Protein AF-A0A431K0Q5-F1 (afdb_monomer_lite)

Radius of gyration: 23.0 Å; chains: 1; bounding box: 51×44×65 Å

Structure (mmCIF, N/CA/C/O backbone):
data_AF-A0A431K0Q5-F1
#
_entry.id   AF-A0A431K0Q5-F1
#
loop_
_atom_site.group_PDB
_atom_site.id
_atom_site.type_symbol
_atom_site.label_atom_id
_atom_site.label_alt_id
_atom_site.label_comp_id
_atom_site.label_asym_id
_atom_site.label_entity_id
_atom_site.label_seq_id
_atom_site.pdbx_PDB_ins_code
_atom_site.Cartn_x
_atom_site.Cartn_y
_atom_site.Cartn_z
_atom_site.occupancy
_atom_site.B_iso_or_equiv
_atom_site.auth_seq_id
_atom_site.auth_comp_id
_atom_site.auth_asym_id
_atom_site.auth_atom_id
_atom_site.pdbx_PDB_model_num
ATOM 1 N N . MET A 1 1 ? -16.745 -11.618 -31.089 1.00 74.62 1 MET A N 1
ATOM 2 C CA . MET A 1 1 ? -15.704 -11.962 -30.099 1.00 74.62 1 MET A CA 1
ATOM 3 C C . MET A 1 1 ? -14.727 -12.963 -30.686 1.00 74.62 1 MET A C 1
ATOM 5 O O . MET A 1 1 ? -15.160 -13.824 -31.440 1.00 74.62 1 MET A O 1
ATOM 9 N N . ALA A 1 2 ? -13.439 -12.830 -30.376 1.00 77.06 2 ALA A N 1
ATOM 10 C CA . ALA A 1 2 ? -12.419 -13.846 -30.625 1.00 77.06 2 ALA A CA 1
ATOM 11 C C . ALA A 1 2 ? -11.814 -14.291 -29.292 1.00 77.06 2 ALA A C 1
ATOM 13 O O . ALA A 1 2 ? -11.416 -13.442 -28.492 1.00 77.06 2 ALA A O 1
ATOM 14 N N . ASP A 1 3 ? -11.740 -15.603 -29.083 1.00 87.75 3 ASP A N 1
ATOM 15 C CA . ASP A 1 3 ? -11.050 -16.224 -27.956 1.00 87.75 3 ASP A CA 1
ATOM 16 C C . ASP A 1 3 ? -9.793 -16.922 -28.485 1.00 87.75 3 ASP A C 1
ATOM 18 O O . ASP A 1 3 ? -9.866 -17.890 -29.242 1.00 87.75 3 ASP A O 1
ATOM 22 N N . CYS A 1 4 ? -8.631 -16.415 -28.090 1.00 87.00 4 CYS A N 1
ATOM 23 C CA . CYS A 1 4 ? -7.332 -16.933 -28.489 1.00 87.00 4 CYS A CA 1
ATOM 24 C C . CYS A 1 4 ? -6.675 -17.643 -27.305 1.00 87.00 4 CYS A C 1
ATOM 26 O O . CYS A 1 4 ? -6.704 -17.145 -26.175 1.00 87.00 4 CYS A O 1
ATOM 28 N N . LYS A 1 5 ? -6.033 -18.780 -27.578 1.00 88.88 5 LYS A N 1
ATOM 29 C CA . LYS A 1 5 ? -5.167 -19.492 -26.633 1.00 88.88 5 LYS A CA 1
ATOM 30 C C . LYS A 1 5 ? -3.741 -19.485 -27.169 1.00 88.88 5 LYS A C 1
ATOM 32 O O . LYS A 1 5 ? -3.540 -19.648 -28.370 1.00 88.88 5 LYS A O 1
ATOM 37 N N . GLY A 1 6 ? -2.783 -19.275 -26.281 1.00 85.12 6 GLY A N 1
ATOM 38 C CA . GLY A 1 6 ? -1.358 -19.296 -26.570 1.00 85.12 6 GLY A CA 1
ATOM 39 C C . GLY A 1 6 ? -0.625 -20.325 -25.718 1.00 85.12 6 GLY A C 1
ATOM 40 O O . GLY A 1 6 ? -1.220 -21.044 -24.911 1.00 85.12 6 GLY A O 1
ATOM 41 N N . GLU A 1 7 ? 0.686 -20.386 -25.908 1.00 81.62 7 GLU A N 1
ATOM 42 C CA . GLU A 1 7 ? 1.577 -21.243 -25.128 1.00 81.62 7 GLU A CA 1
ATOM 43 C C . GLU A 1 7 ? 1.579 -20.858 -23.640 1.00 81.62 7 GLU A C 1
ATOM 45 O O . GLU A 1 7 ? 1.241 -19.733 -23.264 1.00 81.62 7 GLU A O 1
ATOM 50 N N . GLY A 1 8 ? 1.929 -21.814 -22.774 1.00 79.94 8 GLY A N 1
ATOM 51 C CA . GLY A 1 8 ? 2.075 -21.565 -21.333 1.00 79.94 8 GLY A CA 1
ATOM 52 C C . GLY A 1 8 ? 0.792 -21.123 -20.615 1.00 79.94 8 GLY A C 1
ATOM 53 O O . GLY A 1 8 ? 0.867 -20.537 -19.541 1.00 79.94 8 GLY A O 1
ATOM 54 N N . GLY A 1 9 ? -0.386 -21.366 -21.204 1.00 83.25 9 GLY A N 1
ATOM 55 C CA . GLY A 1 9 ? -1.674 -20.951 -20.639 1.00 83.25 9 GLY A CA 1
ATOM 56 C C . GLY A 1 9 ? -2.071 -19.506 -20.958 1.00 83.25 9 GLY A C 1
ATOM 57 O O . GLY A 1 9 ? -3.069 -19.021 -20.420 1.00 83.25 9 GLY A O 1
ATOM 58 N N . ALA A 1 10 ? -1.338 -18.821 -21.843 1.00 87.50 10 ALA A N 1
ATOM 59 C CA . ALA A 1 10 ? -1.718 -17.487 -22.283 1.00 87.50 10 ALA A CA 1
ATOM 60 C C . ALA A 1 10 ? -3.098 -17.499 -22.965 1.00 87.50 10 ALA A C 1
ATOM 62 O O . ALA A 1 10 ? -3.454 -18.422 -23.703 1.00 87.50 10 ALA A O 1
ATOM 63 N N . SER A 1 11 ? -3.892 -16.458 -22.736 1.00 90.25 11 SER A N 1
ATOM 64 C CA . SER A 1 11 ? -5.197 -16.297 -23.372 1.00 90.25 11 SER A CA 1
ATOM 65 C C . SER A 1 11 ? -5.517 -14.835 -23.645 1.00 90.25 11 SER A C 1
ATOM 67 O O . SER A 1 11 ? -5.127 -13.939 -22.900 1.00 90.25 11 SER A O 1
ATOM 69 N N . LEU A 1 12 ? -6.242 -14.594 -24.732 1.00 89.62 12 LEU A N 1
ATOM 70 C CA . LEU A 1 12 ? -6.687 -13.267 -25.137 1.00 89.62 12 LEU A CA 1
ATOM 71 C C . LEU A 1 12 ? -8.145 -13.350 -25.569 1.00 89.62 12 LEU A C 1
ATOM 73 O O . LEU A 1 12 ? -8.494 -14.157 -26.427 1.00 89.62 12 LEU A O 1
ATOM 77 N N . ARG A 1 13 ? -8.974 -12.464 -25.025 1.00 89.75 13 ARG A N 1
ATOM 78 C CA . ARG A 1 13 ? -10.318 -12.204 -25.526 1.00 89.75 13 ARG A CA 1
ATOM 79 C C . ARG A 1 13 ? -10.338 -10.836 -26.189 1.00 89.75 13 ARG A C 1
ATOM 81 O O . ARG A 1 13 ? -10.061 -9.832 -25.539 1.00 89.75 13 ARG A O 1
ATOM 88 N N . LEU A 1 14 ? -10.666 -10.810 -27.475 1.00 86.38 14 LEU A N 1
ATOM 89 C CA . LEU A 1 14 ? -10.667 -9.606 -28.302 1.00 86.38 14 LEU A CA 1
ATOM 90 C C . LEU A 1 14 ? -12.057 -9.372 -28.893 1.00 86.38 14 LEU A C 1
ATOM 92 O O . LEU A 1 14 ? -12.629 -10.253 -29.547 1.00 86.38 14 LEU A O 1
ATOM 96 N N . ASP A 1 15 ? -12.590 -8.172 -28.717 1.00 85.12 15 ASP A N 1
ATOM 97 C CA . ASP A 1 15 ? -13.703 -7.708 -29.527 1.00 85.12 15 ASP A CA 1
ATOM 98 C C . ASP A 1 15 ? -13.176 -7.291 -30.906 1.00 85.12 15 ASP A C 1
ATOM 100 O O . ASP A 1 15 ? -12.421 -6.333 -31.062 1.00 85.12 15 ASP A O 1
ATOM 104 N N . ARG A 1 16 ? -13.572 -8.047 -31.933 1.00 75.00 16 ARG A N 1
ATOM 105 C CA . ARG A 1 16 ? -13.122 -7.843 -33.314 1.00 75.00 16 ARG A CA 1
ATOM 106 C C . ARG A 1 16 ? -13.728 -6.599 -33.962 1.00 75.00 16 ARG A C 1
ATOM 108 O O . ARG A 1 16 ? -13.151 -6.114 -34.929 1.00 75.00 16 ARG A O 1
ATOM 115 N N . GLN A 1 17 ? -14.873 -6.119 -33.474 1.00 76.31 17 GLN A N 1
ATOM 116 C CA . GLN A 1 17 ? -15.546 -4.946 -34.036 1.00 76.31 17 GLN A CA 1
ATOM 117 C C . GLN A 1 17 ? -14.866 -3.665 -33.560 1.00 76.31 17 GLN A C 1
ATOM 119 O O . GLN A 1 17 ? -14.535 -2.792 -34.360 1.00 76.31 17 GLN A O 1
ATOM 124 N N . THR A 1 18 ? -14.600 -3.580 -32.259 1.00 76.19 18 THR A N 1
ATOM 125 C CA . THR A 1 18 ? -13.987 -2.399 -31.637 1.00 76.19 18 THR A CA 1
ATOM 126 C C . THR A 1 18 ? -12.456 -2.468 -31.616 1.00 76.19 18 THR A C 1
ATOM 128 O O . THR A 1 18 ? -11.781 -1.444 -31.499 1.00 76.19 18 THR A O 1
ATOM 131 N N . GLY A 1 19 ? -11.881 -3.668 -31.752 1.00 76.00 19 GLY A N 1
ATOM 132 C CA . GLY A 1 19 ? -10.455 -3.920 -31.531 1.00 76.00 19 GLY A CA 1
ATOM 133 C C . GLY A 1 19 ? -10.057 -3.835 -30.055 1.00 76.00 19 GLY A C 1
ATOM 134 O O . GLY A 1 19 ? -8.867 -3.727 -29.752 1.00 76.00 19 GLY A O 1
ATOM 135 N N . ARG A 1 20 ? -11.035 -3.834 -29.142 1.00 85.38 20 ARG A N 1
ATOM 136 C CA . ARG A 1 20 ? -10.824 -3.780 -27.698 1.00 85.38 20 ARG A CA 1
ATOM 137 C C . ARG A 1 20 ? -10.420 -5.151 -27.172 1.00 85.38 20 ARG A C 1
ATOM 139 O O . ARG A 1 20 ? -11.012 -6.171 -27.523 1.00 85.38 20 ARG A O 1
ATOM 146 N N . VAL A 1 21 ? -9.411 -5.175 -26.309 1.00 86.75 21 VAL A N 1
ATOM 147 C CA . VAL A 1 21 ? -9.064 -6.366 -25.537 1.00 86.75 21 VAL A CA 1
ATOM 148 C C . VAL A 1 21 ? -10.016 -6.420 -24.352 1.00 86.75 21 VAL A C 1
ATOM 150 O O . VAL A 1 21 ? -10.041 -5.496 -23.554 1.00 86.75 21 VAL A O 1
ATOM 153 N N . GLU A 1 22 ? -10.801 -7.482 -24.226 1.00 88.19 22 GLU A N 1
ATOM 154 C CA . GLU A 1 22 ? -11.715 -7.681 -23.093 1.00 88.19 22 GLU A CA 1
ATOM 155 C C . GLU A 1 22 ? -11.018 -8.361 -21.916 1.00 88.19 22 GLU A C 1
ATOM 157 O O . GLU A 1 22 ? -11.355 -8.135 -20.755 1.00 88.19 22 GLU A O 1
ATOM 162 N N . ARG A 1 23 ? -10.031 -9.207 -22.217 1.00 88.75 23 ARG A N 1
ATOM 163 C CA . ARG A 1 23 ? -9.195 -9.867 -21.217 1.00 88.75 23 ARG A CA 1
ATOM 164 C C . ARG A 1 23 ? -7.890 -10.314 -21.851 1.00 88.75 23 ARG A C 1
ATOM 166 O O . ARG A 1 23 ? -7.911 -10.881 -22.942 1.00 88.75 23 ARG A O 1
ATOM 173 N N . LEU A 1 24 ? -6.783 -10.130 -21.146 1.00 89.19 24 LEU A N 1
ATOM 174 C CA . LEU A 1 24 ? -5.485 -10.687 -21.517 1.00 89.19 24 LEU A CA 1
ATOM 175 C C . LEU A 1 24 ? -4.899 -11.417 -20.313 1.00 89.19 24 LEU A C 1
ATOM 177 O O . LEU A 1 24 ? -4.840 -10.856 -19.229 1.00 89.19 24 LEU A O 1
ATOM 181 N N . SER A 1 25 ? -4.451 -12.649 -20.500 1.00 89.62 25 SER A N 1
ATOM 182 C CA . SER A 1 25 ? -3.653 -13.385 -19.525 1.00 89.62 25 SER A CA 1
ATOM 183 C C . SER A 1 25 ? -2.379 -13.829 -20.219 1.00 89.62 25 SER A C 1
ATOM 185 O O . SER A 1 25 ? -2.443 -14.553 -21.212 1.00 89.62 25 SER A O 1
ATOM 187 N N . LEU A 1 26 ? -1.233 -13.384 -19.719 1.00 87.81 26 LEU A N 1
ATOM 188 C CA . LEU A 1 26 ? 0.067 -13.885 -20.154 1.00 87.81 26 LEU A CA 1
ATOM 189 C C . LEU A 1 26 ? 0.495 -15.029 -19.227 1.00 87.81 26 LEU A C 1
ATOM 191 O O . LEU A 1 26 ? -0.005 -15.147 -18.107 1.00 87.81 26 LEU A O 1
ATOM 195 N N . ALA A 1 27 ? 1.361 -15.914 -19.717 1.00 82.81 27 ALA A N 1
ATOM 196 C CA . ALA A 1 27 ? 1.827 -17.060 -18.942 1.00 82.81 27 ALA A CA 1
ATOM 197 C C . ALA A 1 27 ? 2.521 -16.586 -17.653 1.00 82.81 27 ALA A C 1
ATOM 199 O O . ALA A 1 27 ? 3.440 -15.776 -17.713 1.00 82.81 27 ALA A O 1
ATOM 200 N N . GLY A 1 28 ? 2.065 -17.074 -16.495 1.00 80.19 28 GLY A N 1
ATOM 201 C CA . GLY A 1 28 ? 2.624 -16.703 -15.188 1.00 80.19 28 GLY A CA 1
ATOM 202 C C . GLY A 1 28 ? 2.236 -15.311 -14.671 1.00 80.19 28 GLY A C 1
ATOM 203 O O . GLY A 1 28 ? 2.667 -14.939 -13.584 1.00 80.19 28 GLY A O 1
ATOM 204 N N . GLU A 1 29 ? 1.405 -14.556 -15.395 1.00 81.38 29 GLU A N 1
ATOM 205 C CA . GLU A 1 29 ? 0.964 -13.218 -14.991 1.00 81.38 29 GLU A CA 1
ATOM 206 C C . GLU A 1 29 ? -0.518 -13.203 -14.572 1.00 81.38 29 GLU A C 1
ATOM 208 O O . GLU A 1 29 ? -1.341 -13.910 -15.168 1.00 81.38 29 GLU A O 1
ATOM 213 N N . PRO A 1 30 ? -0.908 -12.363 -13.591 1.00 80.81 30 PRO A N 1
ATOM 214 C CA . PRO A 1 30 ? -2.312 -12.097 -13.308 1.00 80.81 30 PRO A CA 1
ATOM 215 C C . PRO A 1 30 ? -3.057 -11.594 -14.557 1.00 80.81 30 PRO A C 1
ATOM 217 O O . PRO A 1 30 ? -2.507 -10.807 -15.332 1.00 80.81 30 PRO A O 1
ATOM 220 N N . PRO A 1 31 ? -4.326 -11.994 -14.757 1.00 84.00 31 PRO A N 1
ATOM 221 C CA . PRO A 1 31 ? -5.097 -11.553 -15.907 1.00 84.00 31 PRO A CA 1
ATOM 222 C C . PRO A 1 31 ? -5.384 -10.051 -15.829 1.00 84.00 31 PRO A C 1
ATOM 224 O O . PRO A 1 31 ? -5.842 -9.539 -14.808 1.00 84.00 31 PRO A O 1
ATOM 227 N N . LEU A 1 32 ? -5.187 -9.361 -16.946 1.00 81.88 32 LEU A N 1
ATOM 228 C CA . LEU A 1 32 ? -5.519 -7.955 -17.114 1.00 81.88 32 LEU A CA 1
ATOM 229 C C . LEU A 1 32 ? -6.996 -7.788 -17.503 1.00 81.88 32 LEU A C 1
ATOM 231 O O . LEU A 1 32 ? -7.492 -8.534 -18.364 1.00 81.88 32 LEU A O 1
ATOM 235 N N . PRO A 1 33 ? -7.695 -6.805 -16.905 1.00 83.50 33 PRO A N 1
ATOM 236 C CA . PRO A 1 33 ? -9.043 -6.426 -17.311 1.00 83.50 33 PRO A CA 1
ATOM 237 C C . PRO A 1 33 ? -9.031 -5.765 -18.695 1.00 83.50 33 PRO A C 1
ATOM 239 O O . PRO A 1 33 ? -7.973 -5.449 -19.234 1.00 83.50 33 PRO A O 1
ATOM 242 N N . GLY A 1 34 ? -10.208 -5.557 -19.283 1.00 84.94 34 GLY A N 1
ATOM 243 C CA . GLY A 1 34 ? -10.308 -5.067 -20.653 1.00 84.94 34 GLY A CA 1
ATOM 244 C C . GLY A 1 34 ? -9.768 -3.646 -20.867 1.00 84.94 34 GLY A C 1
ATOM 245 O O . GLY A 1 34 ? -10.065 -2.729 -20.099 1.00 84.94 34 GLY A O 1
ATOM 246 N N . PHE A 1 35 ? -9.032 -3.448 -21.960 1.00 84.31 35 PHE A N 1
ATOM 247 C CA . PHE A 1 35 ? -8.406 -2.188 -22.357 1.00 84.31 35 PHE A CA 1
ATOM 248 C C . PHE A 1 35 ? -8.445 -1.985 -23.878 1.00 84.31 35 PHE A C 1
ATOM 250 O O . PHE A 1 35 ? -8.564 -2.924 -24.668 1.00 84.31 35 PHE A O 1
ATOM 257 N N . SER A 1 36 ? -8.302 -0.731 -24.303 1.00 81.94 36 SER A N 1
ATOM 258 C CA . SER A 1 36 ? -8.194 -0.364 -25.716 1.00 81.94 36 SER A CA 1
ATOM 259 C C . SER A 1 36 ? -6.741 -0.062 -26.066 1.00 81.94 36 SER A C 1
ATOM 261 O O . SER A 1 36 ? -6.099 0.747 -25.406 1.00 81.94 36 SER A O 1
ATOM 263 N N . LEU A 1 37 ? -6.228 -0.679 -27.133 1.00 73.00 37 LEU A N 1
ATOM 264 C CA . LEU A 1 37 ? -4.911 -0.323 -27.682 1.00 73.00 37 LEU A CA 1
ATOM 265 C C . LEU A 1 37 ? -4.962 0.978 -28.492 1.00 73.00 37 LEU A C 1
ATOM 267 O O . LEU A 1 37 ? -3.966 1.688 -28.609 1.00 73.00 37 LEU A O 1
ATOM 271 N N . ARG A 1 38 ? -6.134 1.314 -29.046 1.00 69.19 38 ARG A N 1
ATOM 272 C CA . ARG A 1 38 ? -6.354 2.580 -29.750 1.00 69.19 38 ARG A CA 1
ATOM 273 C C . ARG A 1 38 ? -6.314 3.729 -28.740 1.00 69.19 38 ARG A C 1
ATOM 275 O O . ARG A 1 38 ? -7.142 3.769 -27.837 1.00 69.19 38 ARG A O 1
ATOM 282 N N . GLY A 1 39 ? -5.361 4.644 -28.910 1.00 64.75 39 GLY A N 1
ATOM 283 C CA . GLY A 1 39 ? -5.183 5.825 -28.055 1.00 64.75 39 GLY A CA 1
ATOM 284 C C . GLY A 1 39 ? -4.122 5.681 -26.959 1.00 64.75 39 GLY A C 1
ATOM 285 O O . GLY A 1 39 ? -3.717 6.690 -26.388 1.00 64.75 39 GLY A O 1
ATOM 286 N N . ALA A 1 40 ? -3.607 4.474 -26.706 1.00 65.44 40 ALA A N 1
ATOM 287 C CA . ALA A 1 40 ? -2.499 4.263 -25.778 1.00 65.44 40 ALA A CA 1
ATOM 288 C C . ALA A 1 40 ? -1.171 4.661 -26.446 1.00 65.44 40 ALA A C 1
ATOM 290 O O . ALA A 1 40 ? -0.504 3.835 -27.076 1.00 65.44 40 ALA A O 1
ATOM 291 N N . GLN A 1 41 ? -0.797 5.942 -26.357 1.00 70.56 41 GLN A N 1
ATOM 292 C CA . GLN A 1 41 ? 0.500 6.401 -26.856 1.00 70.56 41 GLN A CA 1
ATOM 293 C C . GLN A 1 41 ? 1.627 5.632 -26.150 1.00 70.56 41 GLN A C 1
ATOM 295 O O . GLN A 1 41 ? 1.771 5.703 -24.934 1.00 70.56 41 GLN A O 1
ATOM 300 N N . GLY A 1 42 ? 2.406 4.868 -26.919 1.00 73.50 42 GLY A N 1
ATOM 301 C CA . GLY A 1 42 ? 3.519 4.071 -26.398 1.00 73.50 42 GLY A CA 1
ATOM 302 C C . GLY A 1 42 ? 3.170 2.656 -25.918 1.00 73.50 42 GLY A C 1
ATOM 303 O O . GLY A 1 42 ? 4.093 1.958 -25.503 1.00 73.50 42 GLY A O 1
ATOM 304 N N . GLY A 1 43 ? 1.908 2.213 -26.024 1.00 85.12 43 GLY A N 1
ATOM 305 C CA . GLY A 1 43 ? 1.450 0.858 -25.676 1.00 85.12 43 GLY A CA 1
ATOM 306 C C . GLY A 1 43 ? 0.820 0.728 -24.282 1.00 85.12 43 GLY A C 1
ATOM 307 O O . GLY A 1 43 ? 0.684 1.703 -23.548 1.00 85.12 43 GLY A O 1
ATOM 308 N N . VAL A 1 44 ? 0.411 -0.490 -23.914 1.00 86.38 44 VAL A N 1
ATOM 309 C CA . VAL A 1 44 ? -0.222 -0.806 -22.617 1.00 86.38 44 VAL A CA 1
ATOM 310 C C . VAL A 1 44 ? 0.739 -1.616 -21.756 1.00 86.38 44 VAL A C 1
ATOM 312 O O . VAL A 1 44 ? 1.280 -2.620 -22.216 1.00 86.38 44 VAL A O 1
ATOM 315 N N . ARG A 1 45 ? 0.956 -1.203 -20.503 1.00 86.56 45 ARG A N 1
ATOM 316 C CA . ARG A 1 45 ? 1.829 -1.939 -19.581 1.00 86.56 45 ARG A CA 1
ATOM 317 C C . ARG A 1 45 ? 1.104 -3.154 -19.006 1.00 86.56 45 ARG A C 1
ATOM 319 O O . ARG A 1 45 ? -0.013 -3.020 -18.512 1.00 86.56 45 ARG A O 1
ATOM 326 N N . VAL A 1 46 ? 1.733 -4.323 -19.098 1.00 87.31 46 VAL A N 1
ATOM 327 C CA . VAL A 1 46 ? 1.208 -5.584 -18.550 1.00 87.31 46 VAL A CA 1
ATOM 328 C C . VAL A 1 46 ? 1.737 -5.834 -17.135 1.00 87.31 46 VAL A C 1
ATOM 330 O O . VAL A 1 46 ? 2.581 -5.078 -16.649 1.00 87.31 46 VAL A O 1
ATOM 333 N N . ALA A 1 47 ? 1.228 -6.864 -16.453 1.00 80.81 47 ALA A N 1
ATOM 334 C CA . ALA A 1 47 ? 1.524 -7.103 -15.041 1.00 80.81 47 ALA A CA 1
ATOM 335 C C . ALA A 1 47 ? 3.018 -7.373 -14.789 1.00 80.81 47 ALA A C 1
ATOM 337 O O . ALA A 1 47 ? 3.562 -6.869 -13.811 1.00 80.81 47 ALA A O 1
ATOM 338 N N . GLY A 1 48 ? 3.699 -8.067 -15.707 1.00 78.06 48 GLY A N 1
ATOM 339 C CA . GLY A 1 48 ? 5.153 -8.280 -15.681 1.00 78.06 48 GLY A CA 1
ATOM 340 C C . GLY A 1 48 ? 5.997 -7.046 -16.043 1.00 78.06 48 GLY A C 1
ATOM 341 O O . GLY A 1 48 ? 7.192 -7.157 -16.289 1.00 78.06 48 GLY A O 1
ATOM 342 N N . GLY A 1 49 ? 5.393 -5.860 -16.166 1.00 85.25 49 GLY A N 1
ATOM 343 C CA . GLY A 1 49 ? 6.096 -4.607 -16.457 1.00 85.25 49 GLY A CA 1
ATOM 344 C C . GLY A 1 49 ? 6.486 -4.399 -17.923 1.00 85.25 49 GLY A C 1
ATOM 345 O O . GLY A 1 49 ? 6.898 -3.296 -18.281 1.00 85.25 49 GLY A O 1
ATOM 346 N N . ASN A 1 50 ? 6.313 -5.398 -18.790 1.00 88.75 50 ASN A N 1
ATOM 347 C CA . ASN A 1 50 ? 6.489 -5.270 -20.239 1.00 88.75 50 ASN A CA 1
ATOM 348 C C . ASN A 1 50 ? 5.422 -4.364 -20.868 1.00 88.75 50 ASN A C 1
ATOM 350 O O . ASN A 1 50 ? 4.374 -4.096 -20.278 1.00 88.75 50 ASN A O 1
ATOM 354 N N . VAL A 1 51 ? 5.663 -3.912 -22.096 1.00 90.12 51 VAL A N 1
ATOM 355 C CA . VAL A 1 51 ? 4.695 -3.103 -22.844 1.00 90.12 51 VAL A CA 1
ATOM 356 C C . VAL A 1 51 ? 4.133 -3.880 -24.011 1.00 90.12 51 VAL A C 1
ATOM 358 O O . VAL A 1 51 ? 4.869 -4.254 -24.916 1.00 90.12 51 VAL A O 1
ATOM 361 N N . LEU A 1 52 ? 2.818 -4.057 -24.036 1.00 90.00 52 LEU A N 1
ATOM 362 C CA . LEU A 1 52 ? 2.098 -4.478 -25.224 1.00 90.00 52 LEU A CA 1
ATOM 363 C C . LEU A 1 52 ? 1.985 -3.302 -26.194 1.00 90.00 52 LEU A C 1
ATOM 365 O O . LEU A 1 52 ? 1.189 -2.385 -25.997 1.00 90.00 52 LEU A O 1
ATOM 369 N N . GLU A 1 53 ? 2.792 -3.342 -27.250 1.00 89.31 53 GLU A N 1
ATOM 370 C CA . GLU A 1 53 ? 2.832 -2.298 -28.275 1.00 89.31 53 GLU A CA 1
ATOM 371 C C . GLU A 1 53 ? 1.785 -2.519 -29.361 1.00 89.31 53 GLU A C 1
ATOM 373 O O . GLU A 1 53 ? 1.260 -1.564 -29.930 1.00 89.31 53 GLU A O 1
ATOM 378 N N . ALA A 1 54 ? 1.525 -3.782 -29.705 1.00 85.94 54 ALA A N 1
ATOM 379 C CA . ALA A 1 54 ? 0.613 -4.122 -30.783 1.00 85.94 54 ALA A CA 1
ATOM 380 C C . ALA A 1 54 ? 0.059 -5.542 -30.660 1.00 85.94 54 ALA A C 1
ATOM 382 O O . ALA A 1 54 ? 0.718 -6.459 -30.164 1.00 85.94 54 ALA A O 1
ATOM 383 N N . VAL A 1 55 ? -1.137 -5.711 -31.215 1.00 86.31 55 VAL A N 1
ATOM 384 C CA . VAL A 1 55 ? -1.756 -7.001 -31.513 1.00 86.31 55 VAL A CA 1
ATOM 385 C C . VAL A 1 55 ? -1.763 -7.151 -33.031 1.00 86.31 55 VAL A C 1
ATOM 387 O O . VAL A 1 55 ? -2.501 -6.456 -33.728 1.00 86.31 55 VAL A O 1
ATOM 390 N N . ASP A 1 56 ? -0.907 -8.024 -33.552 1.00 84.81 56 ASP A N 1
ATOM 391 C CA . ASP A 1 56 ? -0.796 -8.300 -34.980 1.00 84.81 56 ASP A CA 1
ATOM 392 C C . ASP A 1 56 ? -1.786 -9.395 -35.387 1.00 84.81 56 ASP A C 1
ATOM 394 O O . ASP A 1 56 ? -1.660 -10.565 -35.011 1.00 84.81 56 ASP A O 1
ATOM 398 N N . VAL A 1 57 ? -2.777 -8.980 -36.173 1.00 82.06 57 VAL A N 1
ATOM 399 C CA . VAL A 1 57 ? -3.875 -9.815 -36.666 1.00 82.06 57 VAL A CA 1
ATOM 400 C C . VAL A 1 57 ? -3.703 -10.240 -38.124 1.00 82.06 57 VAL A C 1
ATOM 402 O O . VAL A 1 57 ? -4.603 -10.867 -38.674 1.00 82.06 57 VAL A O 1
ATOM 405 N N . ARG A 1 58 ? -2.571 -9.932 -38.776 1.00 82.62 58 ARG A N 1
ATOM 406 C CA . ARG A 1 58 ? -2.355 -10.234 -40.208 1.00 82.62 58 ARG A CA 1
ATOM 407 C C . ARG A 1 58 ? -2.415 -11.729 -40.536 1.00 82.62 58 ARG A C 1
ATOM 409 O O . ARG A 1 58 ? -2.655 -12.092 -41.682 1.00 82.62 58 ARG A O 1
ATOM 416 N N . GLY A 1 59 ? -2.194 -12.588 -39.540 1.00 81.62 59 GLY A N 1
ATOM 417 C CA . GLY A 1 59 ? -2.313 -14.041 -39.665 1.00 81.62 59 GLY A CA 1
ATOM 418 C C . GLY A 1 59 ? -3.747 -14.575 -39.602 1.00 81.62 59 GLY A C 1
ATOM 419 O O . GLY A 1 59 ? -3.952 -15.754 -39.881 1.00 81.62 59 GLY A O 1
ATOM 420 N N . LEU A 1 60 ? -4.737 -13.743 -39.260 1.00 79.81 60 LEU A N 1
ATOM 421 C CA . LEU A 1 60 ? -6.136 -14.158 -39.191 1.00 79.81 60 LEU A CA 1
ATOM 422 C C . LEU A 1 60 ? -6.755 -14.212 -40.594 1.00 79.81 60 LEU A C 1
ATOM 424 O O . LEU A 1 60 ? -6.787 -13.209 -41.305 1.00 79.81 60 LEU A O 1
ATOM 428 N N . ARG A 1 61 ? -7.316 -15.365 -40.964 1.00 77.62 61 ARG A N 1
ATOM 429 C CA . ARG A 1 61 ? -8.135 -15.572 -42.168 1.00 77.62 61 ARG A CA 1
ATOM 430 C C . ARG A 1 61 ? -9.519 -16.039 -41.745 1.00 77.62 61 ARG A C 1
ATOM 432 O O . ARG A 1 61 ? -9.636 -16.946 -40.930 1.00 77.62 61 ARG A O 1
ATOM 439 N N . ASP A 1 62 ? -10.561 -15.358 -42.211 1.00 78.31 62 ASP A N 1
ATOM 440 C CA . ASP A 1 62 ? -11.963 -15.668 -41.878 1.00 78.31 62 ASP A CA 1
ATOM 441 C C . ASP A 1 62 ? -12.253 -15.788 -40.366 1.00 78.31 62 ASP A C 1
ATOM 443 O O . ASP A 1 62 ? -13.205 -16.422 -39.927 1.00 78.31 62 ASP A O 1
ATOM 447 N N . GLY A 1 63 ? -11.438 -15.127 -39.534 1.00 72.62 63 GLY A N 1
ATOM 448 C CA . GLY A 1 63 ? -11.563 -15.170 -38.075 1.00 72.62 63 GLY A CA 1
ATOM 449 C C . GLY A 1 63 ? -10.860 -16.306 -37.357 1.00 72.62 63 GLY A C 1
ATOM 450 O O . GLY A 1 63 ? -10.929 -16.341 -36.131 1.00 72.62 63 GLY A O 1
ATOM 451 N N . ALA A 1 64 ? -10.147 -17.159 -38.081 1.00 77.56 64 ALA A N 1
ATOM 452 C CA . ALA A 1 64 ? -9.291 -18.192 -37.526 1.00 77.56 64 ALA A CA 1
ATOM 453 C C . ALA A 1 64 ? -7.832 -17.959 -37.945 1.00 77.56 64 ALA A C 1
ATOM 455 O O . ALA A 1 64 ? -7.547 -17.369 -38.985 1.00 77.56 64 ALA A O 1
ATOM 456 N N . GLY A 1 65 ? -6.891 -18.416 -37.126 1.00 83.88 65 GLY A N 1
ATOM 457 C CA . GLY A 1 65 ? -5.464 -18.345 -37.437 1.00 83.88 65 GLY A CA 1
ATOM 458 C C . GLY A 1 65 ? -4.630 -17.701 -36.333 1.00 83.88 65 GLY A C 1
ATOM 459 O O . GLY A 1 65 ? -5.151 -17.337 -35.276 1.00 83.88 65 GLY A O 1
ATOM 460 N N . PRO A 1 66 ? -3.312 -17.591 -36.553 1.00 85.00 66 PRO A N 1
ATOM 461 C CA . PRO A 1 66 ? -2.396 -17.069 -35.556 1.00 85.00 66 PRO A CA 1
ATOM 462 C C . PRO A 1 66 ? -2.547 -15.555 -35.386 1.00 85.00 66 PRO A C 1
ATOM 464 O O . PRO A 1 66 ? -2.564 -14.790 -36.353 1.00 85.00 66 PRO A O 1
ATOM 467 N N . LEU A 1 67 ? -2.566 -15.132 -34.127 1.00 85.88 67 LEU A N 1
ATOM 468 C CA . LEU A 1 67 ? -2.447 -13.744 -33.695 1.00 85.88 67 LEU A CA 1
ATOM 469 C C . LEU A 1 67 ? -1.140 -13.609 -32.916 1.00 85.88 67 LEU A C 1
ATOM 471 O O . LEU A 1 67 ? -0.820 -14.469 -32.096 1.00 85.88 67 LEU A O 1
ATOM 475 N N . ARG A 1 68 ? -0.375 -12.545 -33.175 1.00 88.69 68 ARG A N 1
ATOM 476 C CA . ARG A 1 68 ? 0.905 -12.301 -32.493 1.00 88.69 68 ARG A CA 1
ATOM 477 C C . ARG A 1 68 ? 0.817 -11.058 -31.623 1.00 88.69 68 ARG A C 1
ATOM 479 O O . ARG A 1 68 ? 0.337 -10.018 -32.061 1.00 88.69 68 ARG A O 1
ATOM 486 N N . LEU A 1 69 ? 1.305 -11.159 -30.393 1.00 88.81 69 LEU A N 1
ATOM 487 C CA . LEU A 1 69 ? 1.462 -10.018 -29.496 1.00 88.81 69 LEU A CA 1
ATOM 488 C C . LEU A 1 69 ? 2.886 -9.489 -29.634 1.00 88.81 69 LEU A C 1
ATOM 490 O O . LEU A 1 69 ? 3.836 -10.266 -29.560 1.00 88.81 69 LEU A O 1
ATOM 494 N N . ARG A 1 70 ? 3.041 -8.179 -29.832 1.00 89.88 70 ARG A N 1
ATOM 495 C CA . ARG A 1 70 ? 4.355 -7.533 -29.816 1.00 89.88 70 ARG A CA 1
ATOM 496 C C . ARG A 1 70 ? 4.570 -6.879 -28.460 1.00 89.88 70 ARG A C 1
ATOM 498 O O . ARG A 1 70 ? 3.904 -5.894 -28.138 1.00 89.88 70 ARG A O 1
ATOM 505 N N . LEU A 1 71 ? 5.481 -7.459 -27.687 1.00 89.62 71 LEU A N 1
ATOM 506 C CA . LEU A 1 71 ? 5.865 -6.986 -26.365 1.00 89.62 71 LEU A CA 1
ATOM 507 C C . LEU A 1 71 ? 7.236 -6.317 -26.439 1.00 89.62 71 LEU A C 1
ATOM 509 O O . LEU A 1 71 ? 8.171 -6.884 -27.002 1.00 89.62 71 LEU A O 1
ATOM 513 N N . ARG A 1 72 ? 7.364 -5.139 -25.834 1.00 90.94 72 ARG A N 1
ATOM 514 C CA . ARG A 1 72 ? 8.656 -4.537 -25.519 1.00 90.94 72 ARG A CA 1
ATOM 515 C C . ARG A 1 72 ? 9.051 -4.950 -24.104 1.00 90.94 72 ARG A C 1
ATOM 517 O O . ARG A 1 72 ? 8.283 -4.732 -23.163 1.00 90.94 72 ARG A O 1
ATOM 524 N N . ALA A 1 73 ? 10.219 -5.570 -23.968 1.00 87.25 73 ALA A N 1
ATOM 525 C CA . ALA A 1 73 ? 10.651 -6.266 -22.755 1.00 87.25 73 ALA A CA 1
ATOM 526 C C . ALA A 1 73 ? 11.263 -5.345 -21.674 1.00 87.25 73 ALA A C 1
ATOM 528 O O . ALA A 1 73 ? 12.170 -5.751 -20.952 1.00 87.25 73 ALA A O 1
ATOM 529 N N . ASP A 1 74 ? 10.782 -4.100 -21.558 1.00 83.81 74 ASP A N 1
ATOM 530 C CA . ASP A 1 74 ? 11.310 -3.105 -20.608 1.00 83.81 74 ASP A CA 1
ATOM 531 C C . ASP A 1 74 ? 11.297 -3.636 -19.160 1.00 83.81 74 ASP A C 1
ATOM 533 O O . ASP A 1 74 ? 12.225 -3.388 -18.392 1.00 83.81 74 ASP A O 1
ATOM 537 N N . GLY A 1 75 ? 10.239 -4.372 -18.793 1.00 83.62 75 GLY A N 1
ATOM 538 C CA . GLY A 1 75 ? 10.051 -4.919 -17.449 1.00 83.62 75 GLY A CA 1
ATOM 539 C C . GLY A 1 75 ? 11.101 -5.967 -17.099 1.00 83.62 75 GLY A C 1
ATOM 540 O O . GLY A 1 75 ? 11.717 -5.874 -16.045 1.00 83.62 75 GLY A O 1
ATOM 541 N N . GLN A 1 76 ? 11.369 -6.899 -18.018 1.00 83.69 76 GLN A N 1
ATOM 542 C CA . GLN A 1 76 ? 12.384 -7.941 -17.827 1.00 83.69 76 GLN A CA 1
ATOM 543 C C . GLN A 1 76 ? 13.792 -7.357 -17.693 1.00 83.69 76 GLN A C 1
ATOM 545 O O . GLN A 1 76 ? 14.582 -7.821 -16.876 1.00 83.69 76 GLN A O 1
ATOM 550 N N . VAL A 1 77 ? 14.103 -6.318 -18.472 1.00 86.44 77 VAL A N 1
ATOM 551 C CA . VAL A 1 77 ? 15.397 -5.627 -18.393 1.00 86.44 77 VAL A CA 1
ATOM 552 C C . VAL A 1 77 ? 15.556 -4.929 -17.037 1.00 86.44 77 VAL A C 1
ATOM 554 O O . VAL A 1 77 ? 16.605 -5.047 -16.403 1.00 86.44 77 VAL A O 1
ATOM 557 N N . ALA A 1 78 ? 14.510 -4.252 -16.554 1.00 85.50 78 ALA A N 1
ATOM 558 C CA . ALA A 1 78 ? 14.518 -3.619 -15.237 1.00 85.50 78 ALA A CA 1
ATOM 559 C C . ALA A 1 78 ? 14.596 -4.644 -14.089 1.00 85.50 78 ALA A C 1
ATOM 561 O O . ALA A 1 78 ? 15.332 -4.435 -13.126 1.00 85.50 78 ALA A O 1
ATOM 562 N N . GLU A 1 79 ? 13.874 -5.760 -14.197 1.00 86.88 79 GLU A N 1
ATOM 563 C CA . GLU A 1 79 ? 13.909 -6.858 -13.229 1.00 86.88 79 GLU A CA 1
ATOM 564 C C . GLU A 1 79 ? 15.300 -7.495 -13.157 1.00 86.88 79 GLU A C 1
ATOM 566 O O . GLU A 1 79 ? 15.856 -7.622 -12.069 1.00 86.88 79 GLU A O 1
ATOM 571 N N . ALA A 1 80 ? 15.910 -7.816 -14.301 1.00 88.50 80 ALA A N 1
ATOM 572 C CA . ALA A 1 80 ? 17.264 -8.359 -14.353 1.00 88.50 80 ALA A CA 1
ATOM 573 C C . ALA A 1 80 ? 18.293 -7.396 -13.740 1.00 88.50 80 ALA A C 1
ATOM 575 O O . ALA A 1 80 ? 19.186 -7.830 -13.010 1.00 88.50 80 ALA A O 1
ATOM 576 N N . ALA A 1 81 ? 18.150 -6.088 -13.981 1.00 90.38 81 ALA A N 1
ATOM 577 C CA . ALA A 1 81 ? 19.001 -5.079 -13.361 1.00 90.38 81 ALA A CA 1
ATOM 578 C C . ALA A 1 81 ? 18.841 -5.051 -11.830 1.00 90.38 81 ALA A C 1
ATOM 580 O O . ALA A 1 81 ? 19.834 -5.047 -11.104 1.00 90.38 81 ALA A O 1
ATOM 581 N N . LEU A 1 82 ? 17.602 -5.086 -11.330 1.00 88.56 82 LEU A N 1
ATOM 582 C CA . LEU A 1 82 ? 17.312 -5.117 -9.894 1.00 88.56 82 LEU A CA 1
ATOM 583 C C . LEU A 1 82 ? 17.808 -6.402 -9.223 1.00 88.56 82 LEU A C 1
ATOM 585 O O . LEU A 1 82 ? 18.384 -6.326 -8.141 1.00 88.56 82 LEU A O 1
ATOM 589 N N . LEU A 1 83 ? 17.641 -7.561 -9.862 1.00 90.38 83 LEU A N 1
ATOM 590 C CA . LEU A 1 83 ? 18.169 -8.837 -9.370 1.00 90.38 83 LEU A CA 1
ATOM 591 C C . LEU A 1 83 ? 19.701 -8.839 -9.341 1.00 90.38 83 LEU A C 1
ATOM 593 O O . LEU A 1 83 ? 20.291 -9.309 -8.371 1.00 90.38 83 LEU A O 1
ATOM 597 N N . GLY A 1 84 ? 20.347 -8.261 -10.357 1.00 90.00 84 GLY A N 1
ATOM 598 C CA . GLY A 1 84 ? 21.797 -8.070 -10.373 1.00 90.00 84 GLY A CA 1
ATOM 599 C C . GLY A 1 84 ? 22.285 -7.199 -9.213 1.00 90.00 84 GLY A C 1
ATOM 600 O O . GLY A 1 84 ? 23.268 -7.542 -8.559 1.00 90.00 84 GLY A O 1
ATOM 601 N N . ILE A 1 85 ? 21.565 -6.116 -8.903 1.00 90.62 85 ILE A N 1
ATOM 602 C CA . ILE A 1 85 ? 21.863 -5.257 -7.747 1.00 90.62 85 ILE A CA 1
ATOM 603 C C . ILE A 1 85 ? 21.650 -6.017 -6.441 1.00 90.62 85 ILE A C 1
ATOM 605 O O . ILE A 1 85 ? 22.523 -5.968 -5.578 1.00 90.62 85 ILE A O 1
ATOM 609 N N . ALA A 1 86 ? 20.536 -6.737 -6.300 1.00 87.12 86 ALA A N 1
ATOM 610 C CA . ALA A 1 86 ? 20.222 -7.510 -5.101 1.00 87.12 86 ALA A CA 1
ATOM 611 C C . ALA A 1 86 ? 21.255 -8.611 -4.816 1.00 87.12 86 ALA A C 1
ATOM 613 O O . ALA A 1 86 ? 21.542 -8.889 -3.659 1.00 87.12 86 ALA A O 1
ATOM 614 N N . ALA A 1 87 ? 21.849 -9.197 -5.858 1.00 88.94 87 ALA A N 1
ATOM 615 C CA . ALA A 1 87 ? 22.921 -10.185 -5.737 1.00 88.94 87 ALA A CA 1
ATOM 616 C C . ALA A 1 87 ? 24.321 -9.570 -5.522 1.00 88.94 87 ALA A C 1
ATOM 618 O O . ALA A 1 87 ? 25.300 -10.305 -5.391 1.00 88.94 87 ALA A O 1
ATOM 619 N N . SER A 1 88 ? 24.444 -8.240 -5.525 1.00 87.50 88 SER A N 1
ATOM 620 C CA . SER A 1 88 ? 25.718 -7.534 -5.364 1.00 87.50 88 SER A CA 1
ATOM 621 C C . SER A 1 88 ? 25.947 -7.074 -3.916 1.00 87.50 88 SER A C 1
ATOM 623 O O . SER A 1 88 ? 24.979 -6.796 -3.209 1.00 87.50 88 SER A O 1
ATOM 625 N N . PRO A 1 89 ? 27.207 -6.842 -3.492 1.00 86.31 89 PRO A N 1
ATOM 626 C CA . PRO A 1 89 ? 27.494 -6.236 -2.186 1.00 86.31 89 PRO A CA 1
ATOM 627 C C . PRO A 1 89 ? 26.859 -4.847 -2.003 1.00 86.31 89 PRO A C 1
ATOM 629 O O . PRO A 1 89 ? 26.553 -4.424 -0.893 1.00 86.31 89 PRO A O 1
ATOM 632 N N . GLN A 1 90 ? 26.640 -4.114 -3.102 1.00 84.75 90 GLN A N 1
ATOM 633 C CA . GLN A 1 90 ? 25.954 -2.823 -3.063 1.00 84.75 90 GLN A CA 1
ATOM 634 C C . GLN A 1 90 ? 24.472 -2.986 -2.686 1.00 84.75 90 GLN A C 1
ATOM 636 O O . GLN A 1 90 ? 23.911 -2.110 -2.023 1.00 84.75 90 GLN A O 1
ATOM 641 N N . GLY A 1 91 ? 23.860 -4.109 -3.077 1.00 82.12 91 GLY A N 1
ATOM 642 C CA . GLY A 1 91 ? 22.477 -4.470 -2.783 1.00 82.12 91 GLY A CA 1
ATOM 643 C C . GLY A 1 91 ? 22.175 -4.500 -1.291 1.00 82.12 91 GLY A C 1
ATOM 644 O O . GLY A 1 91 ? 21.179 -3.903 -0.891 1.00 82.12 91 GLY A O 1
ATOM 645 N N . GLU A 1 92 ? 23.068 -5.066 -0.472 1.00 78.50 92 GLU A N 1
ATOM 646 C CA . GLU A 1 92 ? 22.913 -5.123 0.993 1.00 78.50 92 GLU A CA 1
ATOM 647 C C . GLU A 1 92 ? 22.666 -3.720 1.574 1.00 78.50 92 GLU A C 1
ATOM 649 O O . GLU A 1 92 ? 21.718 -3.473 2.315 1.00 78.50 92 GLU A O 1
ATOM 654 N N . SER A 1 93 ? 23.458 -2.733 1.149 1.00 80.06 93 SER A N 1
ATOM 655 C CA . SER A 1 93 ? 23.319 -1.354 1.637 1.00 80.06 93 SER A CA 1
ATOM 656 C C . SER A 1 93 ? 22.090 -0.610 1.095 1.00 80.06 93 SER A C 1
ATOM 658 O O . SER A 1 93 ? 21.591 0.315 1.739 1.00 80.06 93 SER A O 1
ATOM 660 N N . LEU A 1 94 ? 21.615 -0.969 -0.102 1.00 81.69 94 LEU A N 1
ATOM 661 C CA . LEU A 1 94 ? 20.557 -0.242 -0.810 1.00 81.69 94 LEU A CA 1
ATOM 662 C C . LEU A 1 94 ? 19.159 -0.808 -0.548 1.00 81.69 94 LEU A C 1
ATOM 664 O O . LEU A 1 94 ? 18.186 -0.047 -0.583 1.00 81.69 94 LEU A O 1
ATOM 668 N N . LEU A 1 95 ? 19.063 -2.119 -0.330 1.00 79.38 95 LEU A N 1
ATOM 669 C CA . LEU A 1 95 ? 17.811 -2.868 -0.245 1.00 79.38 95 LEU A CA 1
ATOM 670 C C . LEU A 1 95 ? 17.514 -3.364 1.175 1.00 79.38 95 LEU A C 1
ATOM 672 O O . LEU A 1 95 ? 16.340 -3.388 1.541 1.00 79.38 95 LEU A O 1
ATOM 676 N N . ASP A 1 96 ? 18.535 -3.659 1.991 1.00 69.81 96 ASP A N 1
ATOM 677 C CA . ASP A 1 96 ? 18.333 -4.113 3.380 1.00 69.81 96 ASP A CA 1
ATOM 678 C C . ASP A 1 96 ? 18.259 -2.952 4.385 1.00 69.81 96 ASP A C 1
ATOM 680 O O . ASP A 1 96 ? 18.046 -3.145 5.585 1.00 69.81 96 ASP A O 1
ATOM 684 N N . ALA A 1 97 ? 18.388 -1.712 3.904 1.00 66.88 97 ALA A N 1
ATOM 685 C CA . ALA A 1 97 ? 18.215 -0.525 4.726 1.00 66.88 97 ALA A CA 1
ATOM 686 C C . ALA A 1 97 ? 16.754 -0.382 5.224 1.00 66.88 97 ALA A C 1
ATOM 688 O O . ALA A 1 97 ? 15.809 -0.606 4.462 1.00 66.88 97 ALA A O 1
ATOM 689 N N . PRO A 1 98 ? 16.521 0.100 6.467 1.00 58.88 98 PRO A N 1
ATOM 690 C CA . PRO A 1 98 ? 15.173 0.321 7.016 1.00 58.88 98 PRO A CA 1
ATOM 691 C C . PRO A 1 98 ? 14.295 1.271 6.184 1.00 58.88 98 PRO A C 1
ATOM 693 O O . PRO A 1 98 ? 13.065 1.238 6.269 1.00 58.88 98 PRO A O 1
ATOM 696 N N . ALA A 1 99 ? 14.932 2.130 5.388 1.00 64.50 99 ALA A N 1
ATOM 697 C CA . ALA A 1 99 ? 14.309 2.940 4.359 1.00 64.50 99 ALA A CA 1
ATOM 698 C C . ALA A 1 99 ? 15.098 2.769 3.059 1.00 64.50 99 ALA A C 1
ATOM 700 O O . ALA A 1 99 ? 16.324 2.876 3.063 1.00 64.50 99 ALA A O 1
ATOM 701 N N . ILE A 1 100 ? 14.387 2.549 1.950 1.00 66.50 100 ILE A N 1
ATOM 702 C CA . ILE A 1 100 ? 15.005 2.419 0.629 1.00 66.50 100 ILE A CA 1
ATOM 703 C C . ILE A 1 100 ? 15.790 3.698 0.339 1.00 66.50 100 ILE A C 1
ATOM 705 O O . ILE A 1 100 ? 15.221 4.795 0.310 1.00 66.50 100 ILE A O 1
ATOM 709 N N . ALA A 1 101 ? 17.089 3.554 0.082 1.00 70.62 101 ALA A N 1
ATOM 710 C CA . ALA A 1 101 ? 17.952 4.643 -0.352 1.00 70.62 101 ALA A CA 1
ATOM 711 C C . ALA A 1 101 ? 17.620 5.010 -1.809 1.00 70.62 101 ALA A C 1
ATOM 713 O O . ALA A 1 101 ? 18.392 4.729 -2.720 1.00 70.62 101 ALA A O 1
ATOM 714 N N . GLY A 1 102 ? 16.444 5.604 -2.044 1.00 72.38 102 GLY A N 1
ATOM 715 C CA . GLY A 1 102 ? 15.828 5.719 -3.371 1.00 72.38 102 GLY A CA 1
ATOM 716 C C . GLY A 1 102 ? 16.737 6.342 -4.428 1.00 72.38 102 GLY A C 1
ATOM 717 O O . GLY A 1 102 ? 16.838 5.823 -5.532 1.00 72.38 102 GLY A O 1
ATOM 718 N N . SER A 1 103 ? 17.476 7.399 -4.087 1.00 75.56 103 SER A N 1
ATOM 719 C CA . SER A 1 103 ? 18.447 7.995 -5.011 1.00 75.56 103 SER A CA 1
ATOM 720 C C . SER A 1 103 ? 19.625 7.061 -5.313 1.00 75.56 103 SER A C 1
ATOM 722 O O . SER A 1 103 ? 20.044 6.977 -6.463 1.00 75.56 103 SER A O 1
ATOM 724 N N . GLY A 1 104 ? 20.138 6.340 -4.313 1.00 79.75 104 GLY A N 1
ATOM 725 C CA . GLY A 1 104 ? 21.199 5.344 -4.479 1.00 79.75 104 GLY A CA 1
ATOM 726 C C . GLY A 1 104 ? 20.746 4.157 -5.326 1.00 79.75 104 GLY A C 1
ATOM 727 O O . GLY A 1 104 ? 21.445 3.776 -6.262 1.00 79.75 104 GLY A O 1
ATOM 728 N N . LEU A 1 105 ? 19.540 3.647 -5.066 1.00 84.81 105 LEU A N 1
ATOM 729 C CA . LEU A 1 105 ? 18.941 2.557 -5.829 1.00 84.81 105 LEU A CA 1
ATOM 730 C C . LEU A 1 105 ? 18.704 2.954 -7.287 1.00 84.81 105 LEU A C 1
ATOM 732 O O . LEU A 1 105 ? 19.089 2.212 -8.184 1.00 84.81 105 LEU A O 1
ATOM 736 N N . ILE A 1 106 ? 18.144 4.140 -7.549 1.00 83.06 106 ILE A N 1
ATOM 737 C CA . ILE A 1 106 ? 17.933 4.601 -8.928 1.00 83.06 106 ILE A CA 1
ATOM 738 C C . ILE A 1 106 ? 19.273 4.754 -9.658 1.00 83.06 106 ILE A C 1
ATOM 740 O O . ILE A 1 106 ? 19.383 4.338 -10.808 1.00 83.06 106 ILE A O 1
ATOM 744 N N . ARG A 1 107 ? 20.314 5.298 -9.008 1.00 83.62 107 ARG A N 1
ATOM 745 C CA . ARG A 1 107 ? 21.655 5.373 -9.620 1.00 83.62 107 ARG A CA 1
ATOM 746 C C . ARG A 1 107 ? 22.217 3.993 -9.941 1.00 83.62 107 ARG A C 1
ATOM 748 O O . ARG A 1 107 ? 22.778 3.830 -11.018 1.00 83.62 107 ARG A O 1
ATOM 755 N N . ALA A 1 108 ? 22.064 3.028 -9.035 1.00 86.94 108 ALA A N 1
ATOM 756 C CA . ALA A 1 108 ? 22.524 1.660 -9.248 1.00 86.94 108 ALA A CA 1
ATOM 757 C C . ALA A 1 108 ? 21.788 1.000 -10.425 1.00 86.94 108 ALA A C 1
ATOM 759 O O . ALA A 1 108 ? 22.432 0.417 -11.291 1.00 86.94 108 ALA A O 1
ATOM 760 N N . VAL A 1 109 ? 20.463 1.169 -10.518 1.00 88.50 109 VAL A N 1
ATOM 761 C CA . VAL A 1 109 ? 19.666 0.666 -11.651 1.00 88.50 109 VAL A CA 1
ATOM 762 C C . VAL A 1 109 ? 20.113 1.308 -12.961 1.00 88.50 109 VAL A C 1
ATOM 764 O O . VAL A 1 109 ? 20.381 0.592 -13.916 1.00 88.50 109 VAL A O 1
ATOM 767 N N . LEU A 1 110 ? 20.262 2.635 -13.015 1.00 85.81 110 LEU A N 1
ATOM 768 C CA . LEU A 1 110 ? 20.727 3.324 -14.224 1.00 85.81 110 LEU A CA 1
ATOM 769 C C . LEU A 1 110 ? 22.125 2.854 -14.652 1.00 85.81 110 LEU A C 1
ATOM 771 O O . LEU A 1 110 ? 22.336 2.580 -15.829 1.00 85.81 110 LEU A O 1
ATOM 775 N N . ALA A 1 111 ? 23.050 2.686 -13.702 1.00 85.88 111 ALA A N 1
ATOM 776 C CA . ALA A 1 111 ? 24.376 2.142 -13.984 1.00 85.88 111 ALA A CA 1
ATOM 777 C C . ALA A 1 111 ? 24.299 0.725 -14.573 1.00 85.88 111 ALA A C 1
ATOM 779 O O . ALA A 1 111 ? 24.964 0.434 -15.565 1.00 85.88 111 ALA A O 1
ATOM 780 N N . GLN A 1 112 ? 23.454 -0.135 -13.998 1.00 88.25 112 GLN A N 1
ATOM 781 C CA . GLN A 1 112 ? 23.257 -1.511 -14.455 1.00 88.25 112 GLN A CA 1
ATOM 782 C C . GLN A 1 112 ? 22.618 -1.581 -15.852 1.00 88.25 112 GLN A C 1
ATOM 784 O O . GLN A 1 112 ? 22.886 -2.513 -16.607 1.00 88.25 112 GLN A O 1
ATOM 789 N N . LEU A 1 113 ? 21.806 -0.582 -16.210 1.00 86.38 113 LEU A N 1
ATOM 790 C CA . LEU A 1 113 ? 21.220 -0.413 -17.542 1.00 86.38 113 LEU A CA 1
ATOM 791 C C . LEU A 1 113 ? 22.191 0.210 -18.564 1.00 86.38 113 LEU A C 1
ATOM 793 O O . LEU A 1 113 ? 21.836 0.335 -19.733 1.00 86.38 113 LEU A O 1
ATOM 797 N N . GLY A 1 114 ? 23.408 0.585 -18.152 1.00 83.38 114 GLY A N 1
ATOM 798 C CA . GLY A 1 114 ? 24.411 1.212 -19.019 1.00 83.38 114 GLY A CA 1
ATOM 799 C C . GLY A 1 114 ? 24.206 2.713 -19.245 1.00 83.38 114 GLY A C 1
ATOM 800 O O . GLY A 1 114 ? 24.852 3.291 -20.118 1.00 83.38 114 GLY A O 1
ATOM 801 N N . GLU A 1 115 ? 23.335 3.359 -18.466 1.00 75.00 115 GLU A N 1
ATOM 802 C CA . GLU A 1 115 ? 23.070 4.794 -18.568 1.00 75.00 115 GLU A CA 1
ATOM 803 C C . GLU A 1 115 ? 24.143 5.618 -17.830 1.00 75.00 115 GLU A C 1
ATOM 805 O O . GLU A 1 115 ? 24.546 5.274 -16.709 1.00 75.00 115 GLU A O 1
ATOM 810 N N . PRO A 1 116 ? 24.599 6.754 -18.393 1.00 61.84 116 PRO A N 1
ATOM 811 C CA . PRO A 1 116 ? 25.558 7.625 -17.728 1.00 61.84 116 PRO A CA 1
ATOM 812 C C . PRO A 1 116 ? 24.920 8.298 -16.501 1.00 61.84 116 PRO A C 1
ATOM 814 O O . PRO A 1 116 ? 24.252 9.329 -16.588 1.00 61.84 116 PRO A O 1
ATOM 817 N N . VAL A 1 117 ? 25.196 7.738 -15.318 1.00 60.22 117 VAL A N 1
ATOM 818 C CA . VAL A 1 117 ? 24.686 8.178 -14.002 1.00 60.22 117 VAL A CA 1
ATOM 819 C C . VAL A 1 117 ? 24.919 9.674 -13.730 1.00 60.22 117 VAL A C 1
ATOM 821 O O . VAL A 1 117 ? 24.127 10.309 -13.036 1.00 60.22 117 VAL A O 1
ATOM 824 N N . ALA A 1 118 ? 25.976 10.263 -14.302 1.00 58.19 118 ALA A N 1
ATOM 825 C CA . ALA A 1 118 ? 26.332 11.674 -14.136 1.00 58.19 118 ALA A CA 1
ATOM 826 C C . ALA A 1 118 ? 25.338 12.662 -14.785 1.00 58.19 118 ALA A C 1
ATOM 828 O O . ALA A 1 118 ? 25.284 13.820 -14.375 1.00 58.19 118 ALA A O 1
ATOM 829 N N . ALA A 1 119 ? 24.537 12.224 -15.764 1.00 52.66 119 ALA A N 1
ATOM 830 C CA . ALA A 1 119 ? 23.540 13.067 -16.433 1.00 52.66 119 ALA A CA 1
ATOM 831 C C . ALA A 1 119 ? 22.168 13.053 -15.733 1.00 52.66 119 ALA A C 1
ATOM 833 O O . ALA A 1 119 ? 21.342 13.944 -15.951 1.00 52.66 119 ALA A O 1
ATOM 834 N N . ALA A 1 120 ? 21.917 12.069 -14.865 1.00 55.69 120 ALA A N 1
ATOM 835 C CA . ALA A 1 120 ? 20.642 11.920 -14.184 1.00 55.69 120 ALA A CA 1
ATOM 836 C C . ALA A 1 120 ? 20.535 12.916 -13.018 1.00 55.69 120 ALA A C 1
ATOM 838 O O . ALA A 1 120 ? 20.933 12.637 -11.884 1.00 55.69 120 ALA A O 1
ATOM 839 N N . ARG A 1 121 ? 19.952 14.093 -13.279 1.00 58.50 121 ARG A N 1
ATOM 840 C CA . ARG A 1 121 ? 19.392 14.939 -12.216 1.00 58.50 121 ARG A CA 1
ATOM 841 C C . ARG A 1 121 ? 18.223 14.192 -11.589 1.00 58.50 121 ARG A C 1
ATOM 843 O O . ARG A 1 121 ? 17.082 14.332 -12.021 1.00 58.50 121 ARG A O 1
ATOM 850 N N . LEU A 1 122 ? 18.519 13.369 -10.590 1.00 59.38 122 LEU A N 1
ATOM 851 C CA . LEU A 1 122 ? 17.475 12.709 -9.828 1.00 59.38 122 LEU A CA 1
ATOM 852 C C . LEU A 1 122 ? 16.703 13.779 -9.054 1.00 59.38 122 LEU A C 1
ATOM 854 O O . LEU A 1 122 ? 17.332 14.543 -8.314 1.00 59.38 122 LEU A O 1
ATOM 858 N N . PRO A 1 123 ? 15.373 13.867 -9.221 1.00 56.75 123 PRO A N 1
ATOM 859 C CA . PRO A 1 123 ? 14.574 14.737 -8.381 1.00 56.75 123 PRO A CA 1
ATOM 860 C C . PRO A 1 123 ? 14.799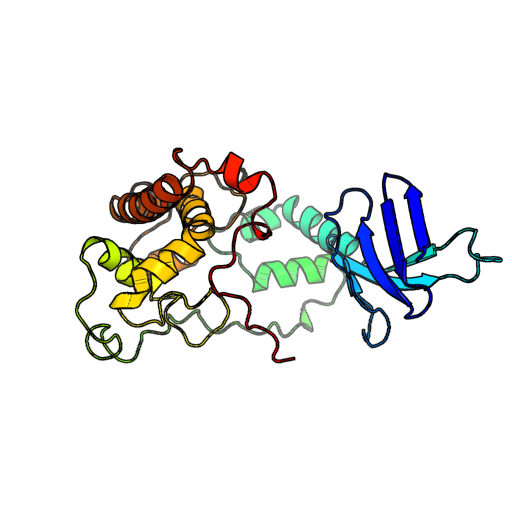 14.308 -6.933 1.00 56.75 123 PRO A C 1
ATOM 862 O O . PRO A 1 123 ? 14.656 13.133 -6.600 1.00 56.75 123 PRO A O 1
ATOM 865 N N . VAL A 1 124 ? 15.205 15.250 -6.083 1.00 56.56 124 VAL A N 1
ATOM 866 C CA . VAL A 1 124 ? 15.219 15.033 -4.637 1.00 56.56 124 VAL A CA 1
ATOM 867 C C . VAL A 1 124 ? 13.753 15.052 -4.217 1.00 56.56 124 VAL A C 1
ATOM 869 O O . VAL A 1 124 ? 13.129 16.112 -4.326 1.00 56.56 124 VAL A O 1
ATOM 872 N N . PRO A 1 125 ? 13.164 13.916 -3.798 1.00 53.53 125 PRO A N 1
ATOM 873 C CA . PRO A 1 125 ? 11.815 13.961 -3.274 1.00 53.53 125 PRO A CA 1
ATOM 874 C C . PRO A 1 125 ? 11.830 14.873 -2.049 1.00 53.53 125 PRO A C 1
ATOM 876 O O . PRO A 1 125 ? 12.740 14.795 -1.218 1.00 53.53 125 PRO A O 1
ATOM 879 N N . ALA A 1 126 ? 10.844 15.766 -1.953 1.00 51.47 126 ALA A N 1
ATOM 880 C CA . ALA A 1 126 ? 10.657 16.548 -0.742 1.00 51.47 126 ALA A CA 1
ATOM 881 C C . ALA A 1 126 ? 10.588 15.587 0.454 1.00 51.47 126 ALA A C 1
ATOM 883 O O . ALA A 1 126 ? 9.994 14.510 0.351 1.00 51.47 126 ALA A O 1
ATOM 884 N N . ALA A 1 127 ? 11.211 15.959 1.578 1.00 51.12 127 ALA A N 1
ATOM 885 C CA . ALA A 1 127 ? 11.106 15.163 2.795 1.00 51.12 127 ALA A CA 1
ATOM 886 C C . ALA A 1 127 ? 9.616 14.922 3.090 1.00 51.12 127 ALA A C 1
ATOM 888 O O . ALA A 1 127 ? 8.856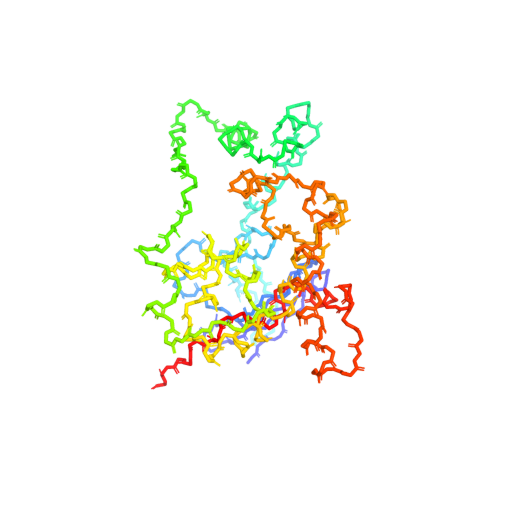 15.897 3.054 1.00 51.12 127 ALA A O 1
ATOM 889 N N . PRO A 1 128 ? 9.188 13.671 3.348 1.00 48.81 128 PRO A N 1
ATOM 890 C CA . PRO A 1 128 ? 7.791 13.381 3.616 1.00 48.81 128 PRO A CA 1
ATOM 891 C C . PRO A 1 128 ? 7.360 14.220 4.815 1.00 48.81 128 PRO A C 1
ATOM 893 O O . PRO A 1 128 ? 7.845 14.042 5.934 1.00 48.81 128 PRO A O 1
ATOM 896 N N . ARG A 1 129 ? 6.489 15.195 4.565 1.00 48.56 129 ARG A N 1
ATOM 897 C CA . ARG A 1 129 ? 5.857 15.976 5.618 1.00 48.56 129 ARG A CA 1
ATOM 898 C C . ARG A 1 129 ? 4.505 15.350 5.869 1.00 48.56 129 ARG A C 1
ATOM 900 O O . ARG A 1 129 ? 3.725 15.170 4.943 1.00 48.56 129 ARG A O 1
ATOM 907 N N . LEU A 1 130 ? 4.249 15.027 7.130 1.00 52.81 130 LEU A N 1
ATOM 908 C CA . LEU A 1 130 ? 2.898 14.739 7.574 1.00 52.81 130 LEU A CA 1
ATOM 909 C C . LEU A 1 130 ? 2.066 15.990 7.306 1.00 52.81 130 LEU A C 1
ATOM 911 O O . LEU A 1 130 ? 2.358 17.050 7.871 1.00 52.81 130 LEU A O 1
ATOM 915 N N . GLU A 1 131 ? 1.057 15.874 6.450 1.00 52.00 131 GLU A N 1
ATOM 916 C CA . GLU A 1 131 ? 0.013 16.882 6.357 1.00 52.00 131 GLU A CA 1
ATOM 917 C C . GLU A 1 131 ? -0.746 16.835 7.678 1.00 52.00 131 GLU A C 1
ATOM 919 O O . GLU A 1 131 ? -1.641 16.024 7.901 1.00 52.00 131 GLU A O 1
ATOM 924 N N . ARG A 1 132 ? -0.307 17.650 8.639 1.00 49.31 132 ARG A N 1
ATOM 925 C CA . ARG A 1 132 ? -1.090 17.854 9.848 1.00 49.31 132 ARG A CA 1
ATOM 926 C C . ARG A 1 132 ? -2.341 18.616 9.422 1.00 49.31 132 ARG A C 1
ATOM 928 O O . ARG A 1 132 ? -2.187 19.687 8.830 1.00 49.31 132 ARG A O 1
ATOM 935 N N . PRO A 1 133 ? -3.555 18.130 9.729 1.00 48.06 133 PRO A N 1
ATOM 936 C CA . PRO A 1 133 ? -4.739 18.951 9.543 1.00 48.06 133 PRO A CA 1
ATOM 937 C C . PRO A 1 133 ? -4.535 20.269 10.300 1.00 48.06 133 PRO A C 1
ATOM 939 O O . PRO A 1 133 ? -4.071 20.278 11.443 1.00 48.06 133 PRO A O 1
ATOM 942 N N . ALA A 1 134 ? -4.879 21.389 9.664 1.00 45.44 134 ALA A N 1
ATOM 943 C CA . ALA A 1 134 ? -4.748 22.729 10.240 1.00 45.44 134 ALA A CA 1
ATOM 944 C C . ALA A 1 134 ? -5.631 22.945 11.489 1.00 45.44 134 ALA A C 1
ATOM 946 O O . ALA A 1 134 ? -5.610 24.013 12.096 1.00 45.44 134 ALA A O 1
ATOM 947 N N . SER A 1 135 ? -6.440 21.957 11.880 1.00 42.53 135 SER A N 1
ATOM 948 C CA . SER A 1 135 ? -7.338 22.020 13.029 1.00 42.53 135 SER A CA 1
ATOM 949 C C . SER A 1 135 ? -7.463 20.656 13.718 1.00 42.53 135 SER A C 1
ATOM 951 O O . SER A 1 135 ? -7.408 19.623 13.045 1.00 42.53 135 SER A O 1
ATOM 953 N N . PRO A 1 136 ? -7.642 20.627 15.053 1.00 46.09 136 PRO A N 1
ATOM 954 C CA . PRO A 1 136 ? -7.912 19.392 15.771 1.00 46.09 136 PRO A CA 1
ATOM 955 C C . PRO A 1 136 ? -9.230 18.757 15.286 1.00 46.09 136 PRO A C 1
ATOM 957 O O . PRO A 1 136 ? -10.154 19.488 14.914 1.00 46.09 136 PRO A O 1
ATOM 960 N N . PRO A 1 137 ? -9.362 17.415 15.339 1.00 52.03 137 PRO A N 1
ATOM 961 C CA . PRO A 1 137 ? -10.496 16.679 14.765 1.00 52.03 137 PRO A CA 1
ATOM 962 C C . PRO A 1 137 ? -11.877 17.159 15.242 1.00 52.03 137 PRO A C 1
ATOM 964 O O . PRO A 1 137 ? -12.864 16.988 14.541 1.00 52.03 137 PRO A O 1
ATOM 967 N N . GLY A 1 138 ? -11.969 17.794 16.414 1.00 47.94 138 GLY A N 1
ATOM 968 C CA . GLY A 1 138 ? -13.248 18.158 17.030 1.00 47.94 138 GLY A CA 1
ATOM 969 C C . GLY A 1 138 ? -14.071 19.217 16.287 1.00 47.94 138 GLY A C 1
ATOM 970 O O . GLY A 1 138 ? -15.294 19.155 16.343 1.00 47.94 138 GLY A O 1
ATOM 971 N N . ALA A 1 139 ? -13.443 20.166 15.582 1.00 46.44 139 ALA A N 1
ATOM 972 C CA . ALA A 1 139 ? -14.175 21.269 14.940 1.00 46.44 139 ALA A CA 1
ATOM 973 C C . ALA A 1 139 ? -14.574 20.971 13.483 1.00 46.44 139 ALA A C 1
ATOM 975 O O . ALA A 1 139 ? -15.614 21.435 13.027 1.00 46.44 139 ALA A O 1
ATOM 976 N N . ALA A 1 140 ? -13.776 20.175 12.764 1.00 50.03 140 ALA A N 1
ATOM 977 C CA . ALA A 1 140 ? -14.006 19.859 11.350 1.00 50.03 140 ALA A CA 1
ATOM 978 C C . ALA A 1 140 ? -14.848 18.585 11.123 1.00 50.03 140 ALA A C 1
ATOM 980 O O . ALA A 1 140 ? -15.368 18.394 10.028 1.00 50.03 140 ALA A O 1
ATOM 981 N N . MET A 1 141 ? -15.004 17.723 12.139 1.00 55.59 141 MET A N 1
ATOM 982 C CA . MET A 1 141 ? -15.566 16.367 11.982 1.00 55.59 141 MET A CA 1
ATOM 983 C C . MET A 1 141 ? -16.976 16.186 12.565 1.00 55.59 141 MET A C 1
ATOM 985 O O . MET A 1 141 ? -17.482 15.067 12.600 1.00 55.59 141 MET A O 1
ATOM 989 N N . GLY A 1 142 ? -17.635 17.255 13.020 1.00 57.84 142 GLY A N 1
ATOM 990 C CA . GLY A 1 142 ? -19.062 17.218 13.371 1.00 57.84 142 GLY A CA 1
ATOM 991 C C . GLY A 1 142 ? -19.438 16.427 14.636 1.00 57.84 142 GLY A C 1
ATOM 992 O O . GLY A 1 142 ? -20.569 15.958 14.724 1.00 57.84 142 GLY A O 1
ATOM 993 N N . GLY A 1 143 ? -18.535 16.266 15.613 1.00 65.69 143 GLY A N 1
ATOM 994 C CA . GLY A 1 143 ? -18.858 15.664 16.918 1.00 65.69 143 GLY A CA 1
ATOM 995 C C . GLY A 1 143 ? -17.707 14.890 17.579 1.00 65.69 143 GLY A C 1
ATOM 996 O O . GLY A 1 143 ? -16.625 14.771 17.000 1.00 65.69 143 GLY A O 1
ATOM 997 N N . PRO A 1 144 ? -17.912 14.364 18.804 1.00 70.94 144 PRO A N 1
ATOM 998 C CA . PRO A 1 144 ? -16.912 13.558 19.500 1.00 70.94 144 PRO A CA 1
ATOM 999 C C . PRO A 1 144 ? -16.706 12.201 18.809 1.00 70.94 144 PRO A C 1
ATOM 1001 O O . PRO A 1 144 ? -17.659 11.493 18.488 1.00 70.94 144 PRO A O 1
ATOM 1004 N N . VAL A 1 145 ? -15.442 11.824 18.606 1.00 74.00 145 VAL A N 1
ATOM 1005 C CA . VAL A 1 145 ? -15.056 10.511 18.069 1.00 74.00 145 VAL A CA 1
ATOM 1006 C C . VAL A 1 145 ? -15.257 9.447 19.147 1.00 74.00 145 VAL A C 1
ATOM 1008 O O . VAL A 1 145 ? -14.897 9.658 20.306 1.00 74.00 145 VAL A O 1
ATOM 1011 N N . ARG A 1 146 ? -15.799 8.284 18.769 1.00 82.00 146 ARG A N 1
ATOM 1012 C CA . ARG A 1 146 ? -15.930 7.151 19.692 1.00 82.00 146 ARG A CA 1
ATOM 1013 C C . ARG A 1 146 ? -14.557 6.715 20.239 1.00 82.00 146 ARG A C 1
ATOM 1015 O O . ARG A 1 146 ? -13.605 6.653 19.458 1.00 82.00 146 ARG A O 1
ATOM 1022 N N . PRO A 1 147 ? -14.435 6.359 21.531 1.00 83.94 147 PRO A N 1
ATOM 1023 C CA . PRO A 1 147 ? -13.143 6.018 22.135 1.00 83.94 147 PRO A CA 1
ATOM 1024 C C . PRO A 1 147 ? -12.392 4.880 21.431 1.00 83.94 147 PRO A C 1
ATOM 1026 O O . PRO A 1 147 ? -11.177 4.954 21.274 1.00 83.94 147 PRO A O 1
ATOM 1029 N N . ASP A 1 148 ? -13.107 3.865 20.943 1.00 83.88 148 ASP A N 1
ATOM 1030 C CA . ASP A 1 148 ? -12.542 2.728 20.206 1.00 83.88 148 ASP A CA 1
ATOM 1031 C C . ASP A 1 148 ? -11.983 3.109 18.825 1.00 83.88 148 ASP A C 1
ATOM 1033 O O . ASP A 1 148 ? -11.156 2.391 18.268 1.00 83.88 148 ASP A O 1
ATOM 1037 N N . LEU A 1 149 ? -12.380 4.266 18.286 1.00 87.56 149 LEU A N 1
ATOM 1038 C CA . LEU A 1 149 ? -11.903 4.787 17.003 1.00 87.56 149 LEU A CA 1
ATOM 1039 C C . LEU A 1 149 ? -10.821 5.867 17.154 1.00 87.56 149 LEU A C 1
ATOM 1041 O O . LEU A 1 149 ? -10.199 6.256 16.164 1.00 87.56 149 LEU A O 1
ATOM 1045 N N . ALA A 1 150 ? -10.552 6.341 18.374 1.00 87.50 150 ALA A N 1
ATOM 1046 C CA . ALA A 1 150 ? -9.579 7.405 18.626 1.00 87.50 150 ALA A CA 1
ATOM 1047 C C . ALA A 1 150 ? -8.158 7.029 18.168 1.00 87.50 150 ALA A C 1
ATOM 1049 O O . ALA A 1 150 ? -7.435 7.868 17.624 1.00 87.50 150 ALA A O 1
ATOM 1050 N N . GLY A 1 151 ? -7.782 5.751 18.303 1.00 90.31 151 GLY A N 1
ATOM 1051 C CA . GLY A 1 151 ? -6.484 5.243 17.854 1.00 90.31 151 GLY A CA 1
ATOM 1052 C C . GLY A 1 151 ? -6.239 5.438 16.353 1.00 90.31 151 GLY A C 1
ATOM 1053 O O . GLY A 1 151 ? -5.102 5.680 15.949 1.00 90.31 151 GLY A O 1
ATOM 1054 N N . PHE A 1 152 ? -7.288 5.394 15.519 1.00 92.75 152 PHE A N 1
ATOM 1055 C CA . PHE A 1 152 ? -7.145 5.598 14.072 1.00 92.75 152 PHE A CA 1
ATOM 1056 C C . PHE A 1 152 ? -6.717 7.029 13.753 1.00 92.75 152 PHE A C 1
ATOM 1058 O O . PHE A 1 152 ? -5.908 7.240 12.854 1.00 92.75 152 PHE A O 1
ATOM 1065 N N . TYR A 1 153 ? -7.176 8.024 14.512 1.00 87.81 153 TYR A N 1
ATOM 1066 C CA . TYR A 1 153 ? -6.669 9.385 14.345 1.00 87.81 153 TYR A CA 1
ATOM 1067 C C . TYR A 1 153 ? -5.219 9.508 14.802 1.00 87.81 153 TYR A C 1
ATOM 1069 O O . TYR A 1 153 ? -4.417 10.118 14.101 1.00 87.81 153 TYR A O 1
ATOM 1077 N N . ALA A 1 154 ? -4.867 8.902 15.938 1.00 88.19 154 ALA A N 1
ATOM 1078 C CA . ALA A 1 154 ? -3.511 8.979 16.476 1.00 88.19 154 ALA A CA 1
ATOM 1079 C C . ALA A 1 154 ? -2.460 8.407 15.507 1.00 88.19 154 ALA A C 1
ATOM 1081 O O . ALA A 1 154 ? -1.405 9.011 15.321 1.00 88.19 154 ALA A O 1
ATOM 1082 N N . TRP A 1 155 ? -2.769 7.280 14.859 1.00 91.69 155 TRP A N 1
ATOM 1083 C CA . TRP A 1 155 ? -1.807 6.530 14.046 1.00 91.69 155 TRP A CA 1
ATOM 1084 C C . TRP A 1 155 ? -1.999 6.667 12.533 1.00 91.69 155 TRP A C 1
ATOM 1086 O O . TRP A 1 155 ? -1.032 6.533 11.784 1.00 91.69 155 TRP A O 1
ATOM 1096 N N . CYS A 1 156 ? -3.216 6.938 12.052 1.00 91.44 156 CYS A N 1
ATOM 1097 C CA . CYS A 1 156 ? -3.510 6.959 10.616 1.00 91.44 156 CYS A CA 1
ATOM 1098 C C . CYS A 1 156 ? -3.704 8.375 10.053 1.00 91.44 156 CYS A C 1
ATOM 1100 O O . CYS A 1 156 ? -3.435 8.568 8.868 1.00 91.44 156 CYS A O 1
ATOM 1102 N N . ALA A 1 157 ? -4.109 9.375 10.854 1.00 86.12 157 ALA A N 1
ATOM 1103 C CA . ALA A 1 157 ? -4.422 10.726 10.348 1.00 86.12 157 ALA A CA 1
ATOM 1104 C C . ALA A 1 157 ? -3.244 11.402 9.650 1.00 86.12 157 ALA A C 1
ATOM 1106 O O . ALA A 1 157 ? -3.434 12.137 8.691 1.00 86.12 157 ALA A O 1
ATOM 1107 N N . ALA A 1 158 ? -2.029 11.087 10.080 1.00 82.94 158 ALA A N 1
ATOM 1108 C CA . ALA A 1 158 ? -0.810 11.631 9.510 1.00 82.94 158 ALA A CA 1
ATOM 1109 C C . ALA A 1 158 ? -0.683 11.378 7.986 1.00 82.94 158 ALA A C 1
ATOM 1111 O O . ALA A 1 158 ? -0.051 12.166 7.286 1.00 82.94 158 ALA A O 1
ATOM 1112 N N . CYS A 1 159 ? -1.300 10.301 7.480 1.00 85.06 159 CYS A N 1
ATOM 1113 C CA . CYS A 1 159 ? -1.275 9.934 6.060 1.00 85.06 159 CYS A CA 1
ATOM 1114 C C . CYS A 1 159 ? -2.673 9.830 5.423 1.00 85.06 159 CYS A C 1
ATOM 1116 O O . CYS A 1 159 ? -2.803 10.034 4.224 1.00 85.06 159 CYS A O 1
ATOM 1118 N N . HIS A 1 160 ? -3.704 9.474 6.196 1.00 88.12 160 HIS A N 1
ATOM 1119 C CA . HIS A 1 160 ? -5.058 9.174 5.708 1.00 88.12 160 HIS A CA 1
ATOM 1120 C C . HIS A 1 160 ? -6.085 10.285 5.982 1.00 88.12 160 HIS A C 1
ATOM 1122 O O . HIS A 1 160 ? -7.269 10.105 5.692 1.00 88.12 160 HIS A O 1
ATOM 1128 N N . LEU A 1 161 ? -5.659 11.414 6.555 1.00 84.38 161 LEU A N 1
ATOM 1129 C CA . LEU A 1 161 ? -6.464 12.630 6.695 1.00 84.38 161 LEU A CA 1
ATOM 1130 C C . LEU A 1 161 ? -5.882 13.734 5.799 1.00 84.38 161 LEU A C 1
ATOM 1132 O O . LEU A 1 161 ? -5.433 14.771 6.277 1.00 84.38 161 LEU A O 1
ATOM 1136 N N . SER A 1 162 ? -5.865 13.473 4.494 1.00 74.44 162 SER A N 1
ATOM 1137 C CA . SER A 1 162 ? -5.377 14.386 3.456 1.00 74.44 162 SER A CA 1
ATOM 1138 C C . SER A 1 162 ? -6.427 14.570 2.356 1.00 74.44 162 SER A C 1
ATOM 1140 O O . SER A 1 162 ? -7.429 13.851 2.305 1.00 74.44 162 SER A O 1
ATOM 1142 N N . ALA A 1 163 ? -6.197 15.539 1.469 1.00 70.06 163 ALA A N 1
ATOM 1143 C CA . ALA A 1 163 ? -6.990 15.711 0.248 1.00 70.06 163 ALA A CA 1
ATOM 1144 C C . ALA A 1 163 ? -6.569 14.744 -0.880 1.00 70.06 163 ALA A C 1
ATOM 1146 O O . ALA A 1 163 ? -7.202 14.712 -1.935 1.00 70.06 163 ALA A O 1
ATOM 1147 N N . GLU A 1 164 ? -5.506 13.968 -0.666 1.00 68.38 164 GLU A N 1
ATOM 1148 C CA . GLU A 1 164 ? -4.946 13.062 -1.662 1.00 68.38 164 GLU A CA 1
ATOM 1149 C C . GLU A 1 164 ? -5.765 11.774 -1.795 1.00 68.38 164 GLU A C 1
ATOM 1151 O O . GLU A 1 164 ? -6.347 11.254 -0.841 1.00 68.38 164 GLU A O 1
ATOM 1156 N N . SER A 1 165 ? -5.767 11.209 -3.004 1.00 67.50 165 SER A N 1
ATOM 1157 C CA . SER A 1 165 ? -6.427 9.923 -3.279 1.00 67.50 165 SER A CA 1
ATOM 1158 C C . SER A 1 165 ? -5.606 8.713 -2.813 1.00 67.50 165 SER A C 1
ATOM 1160 O O . SER A 1 165 ? -6.149 7.615 -2.642 1.00 67.50 165 SER A O 1
ATOM 1162 N N . PHE A 1 166 ? -4.301 8.904 -2.588 1.00 72.75 166 PHE A N 1
ATOM 1163 C CA . PHE A 1 166 ? -3.390 7.873 -2.111 1.00 72.75 166 PHE A CA 1
ATOM 1164 C C . PHE A 1 166 ? -2.446 8.404 -1.012 1.00 72.75 166 PHE A C 1
ATOM 1166 O O . PHE A 1 166 ? -1.742 9.384 -1.247 1.00 72.75 166 PHE A O 1
ATOM 1173 N N . PRO A 1 167 ? -2.350 7.719 0.146 1.00 82.19 167 PRO A N 1
ATOM 1174 C CA . PRO A 1 167 ? -3.163 6.567 0.545 1.00 82.19 167 PRO A CA 1
ATOM 1175 C C . PRO A 1 167 ? -4.638 6.980 0.762 1.00 82.19 167 PRO A C 1
ATOM 1177 O O . PRO A 1 167 ? -4.912 8.164 0.914 1.00 82.19 167 PRO A O 1
ATOM 1180 N N . PRO A 1 168 ? -5.614 6.047 0.737 1.00 84.19 168 PRO A N 1
ATOM 1181 C CA . PRO A 1 168 ? -7.032 6.414 0.718 1.00 84.19 168 PRO A CA 1
ATOM 1182 C C . PRO A 1 168 ? -7.406 7.250 1.944 1.00 84.19 168 PRO A C 1
ATOM 1184 O O . PRO A 1 168 ? -7.221 6.793 3.072 1.00 84.19 168 PRO A O 1
ATOM 1187 N N . ASN A 1 169 ? -7.974 8.431 1.732 1.00 84.50 169 ASN A N 1
ATOM 1188 C CA . ASN A 1 169 ? -8.336 9.415 2.755 1.00 84.50 169 ASN A CA 1
ATOM 1189 C C . ASN A 1 169 ? -9.586 9.036 3.583 1.00 84.50 169 ASN A C 1
ATOM 1191 O O . ASN A 1 169 ? -10.509 9.823 3.781 1.00 84.50 169 ASN A O 1
ATOM 1195 N N . PHE A 1 170 ? -9.636 7.805 4.096 1.00 86.44 170 PHE A N 1
ATOM 1196 C CA . PHE A 1 170 ? -10.795 7.250 4.802 1.00 86.44 170 PHE A CA 1
ATOM 1197 C C . PHE A 1 170 ? -11.130 7.968 6.123 1.00 86.44 170 PHE A C 1
ATOM 1199 O O . PHE A 1 170 ? -12.194 7.731 6.689 1.00 86.44 170 PHE A O 1
ATOM 1206 N N . LEU A 1 171 ? -10.241 8.827 6.630 1.00 85.94 171 LEU A N 1
ATOM 1207 C CA . LEU A 1 171 ? -10.508 9.649 7.808 1.00 85.94 171 LEU A CA 1
ATOM 1208 C C . LEU A 1 171 ? -11.171 10.982 7.463 1.00 85.94 171 LEU A C 1
ATOM 1210 O O . LEU A 1 171 ? -11.550 11.691 8.382 1.00 85.94 171 LEU A O 1
ATOM 1214 N N . GLN A 1 172 ? -11.336 11.336 6.186 1.00 82.81 172 GLN A N 1
ATOM 1215 C CA . GLN A 1 172 ? -11.969 12.586 5.758 1.00 82.81 172 GLN A CA 1
ATOM 1216 C C . GLN A 1 172 ? -13.503 12.443 5.664 1.00 82.81 172 GLN A C 1
ATOM 1218 O O . GLN A 1 172 ? -14.106 12.673 4.618 1.00 82.81 172 GLN A O 1
ATOM 1223 N N . VAL A 1 173 ? -14.147 12.015 6.753 1.00 80.19 173 VAL A N 1
ATOM 1224 C CA . VAL A 1 173 ? -15.614 11.884 6.867 1.00 80.19 173 VAL A CA 1
ATOM 1225 C C . VAL A 1 173 ? -16.108 12.341 8.239 1.00 80.19 173 VAL A C 1
ATOM 1227 O O . VAL A 1 173 ? -15.368 12.190 9.204 1.00 80.19 173 VAL A O 1
ATOM 1230 N N . PRO A 1 174 ? -17.350 12.829 8.393 1.00 82.19 174 PRO A N 1
ATOM 1231 C CA . PRO A 1 174 ? -17.892 13.160 9.711 1.00 82.19 174 PRO A CA 1
ATOM 1232 C C . PRO A 1 174 ? -17.737 12.012 10.723 1.00 82.19 174 PRO A C 1
ATOM 1234 O O . PRO A 1 174 ? -17.794 10.834 10.363 1.00 82.19 174 PRO A O 1
ATOM 1237 N N . ALA A 1 175 ? -17.593 12.335 12.010 1.00 81.00 175 ALA A N 1
ATOM 1238 C CA . ALA A 1 175 ? -17.353 11.359 13.076 1.00 81.00 175 ALA A CA 1
ATOM 1239 C C . ALA A 1 175 ? -18.429 10.257 13.134 1.00 81.00 175 ALA A C 1
ATOM 1241 O O . ALA A 1 175 ? -18.111 9.105 13.428 1.00 81.00 175 ALA A O 1
ATOM 1242 N N . ALA A 1 176 ? -19.678 10.591 12.792 1.00 81.88 176 ALA A N 1
ATOM 1243 C CA . ALA A 1 176 ? -20.790 9.644 12.707 1.00 81.88 176 ALA A CA 1
ATOM 1244 C C . ALA A 1 176 ? -20.641 8.608 11.571 1.00 81.88 176 ALA A C 1
ATOM 1246 O O . ALA A 1 176 ? -21.170 7.505 11.674 1.00 81.88 176 ALA A O 1
ATOM 1247 N N . GLU A 1 177 ? -19.906 8.931 10.504 1.00 87.75 177 GLU A N 1
ATOM 1248 C CA . GLU A 1 177 ? -19.691 8.060 9.337 1.00 87.75 177 GLU A CA 1
ATOM 1249 C C . GLU A 1 177 ? -18.386 7.256 9.416 1.00 87.75 177 GLU A C 1
ATOM 1251 O O . GLU A 1 177 ? -18.180 6.306 8.654 1.00 87.75 177 GLU A O 1
ATOM 1256 N N . LEU A 1 178 ? -17.499 7.617 10.345 1.00 88.06 178 LEU A N 1
ATOM 1257 C CA . LEU A 1 178 ? -16.159 7.051 10.452 1.00 88.06 178 LEU A CA 1
ATOM 1258 C C . LEU A 1 178 ? -16.165 5.528 10.597 1.00 88.06 178 LEU A C 1
ATOM 1260 O O . LEU A 1 178 ? -15.382 4.848 9.939 1.00 88.06 178 LEU A O 1
ATOM 1264 N N . GLU A 1 179 ? -17.048 4.975 11.431 1.00 91.19 179 GLU A N 1
ATOM 1265 C CA . GLU A 1 179 ? -17.116 3.525 11.629 1.00 91.19 179 GLU A CA 1
ATOM 1266 C C . GLU A 1 179 ? -17.451 2.798 10.322 1.00 91.19 179 GLU A C 1
ATOM 1268 O O . GLU A 1 179 ? -16.789 1.822 9.969 1.00 91.19 179 GLU A O 1
ATOM 1273 N N . ALA A 1 180 ? -18.450 3.288 9.582 1.00 91.31 180 ALA A N 1
ATOM 1274 C CA . ALA A 1 180 ? -18.845 2.706 8.306 1.00 91.31 180 ALA A CA 1
ATOM 1275 C C . ALA A 1 180 ? -17.706 2.800 7.280 1.00 91.31 180 ALA A C 1
ATOM 1277 O O . ALA A 1 180 ? -17.460 1.853 6.528 1.00 91.31 180 ALA A O 1
ATOM 1278 N N . ARG A 1 181 ? -16.958 3.909 7.286 1.00 90.88 181 ARG A N 1
ATOM 1279 C CA . ARG A 1 181 ? -15.799 4.090 6.408 1.00 90.88 181 ARG A CA 1
ATOM 1280 C C . ARG A 1 181 ? -14.628 3.172 6.781 1.00 90.88 181 ARG A C 1
ATOM 1282 O O . ARG A 1 181 ? -14.012 2.588 5.889 1.00 90.88 181 ARG A O 1
ATOM 1289 N N . ILE A 1 182 ? -14.353 2.978 8.071 1.00 93.69 182 ILE A N 1
ATOM 1290 C CA . ILE A 1 182 ? -13.361 2.000 8.545 1.00 93.69 182 ILE A CA 1
ATOM 1291 C C . ILE A 1 182 ? -13.800 0.587 8.155 1.00 93.69 182 ILE A C 1
ATOM 1293 O O . ILE A 1 182 ? -12.995 -0.149 7.588 1.00 93.69 182 ILE A O 1
ATOM 1297 N N . ARG A 1 183 ? -15.080 0.241 8.340 1.00 94.00 183 ARG A N 1
ATOM 1298 C CA . ARG A 1 183 ? -15.649 -1.053 7.934 1.00 94.00 183 ARG A CA 1
ATOM 1299 C C . ARG A 1 183 ? -15.448 -1.316 6.445 1.00 94.00 183 ARG A C 1
ATOM 1301 O O . ARG A 1 183 ? -14.980 -2.387 6.066 1.00 94.00 183 ARG A O 1
ATOM 1308 N N . GLN A 1 184 ? -15.695 -0.326 5.586 1.00 93.44 184 GLN A N 1
ATOM 1309 C CA . GLN A 1 184 ? -15.432 -0.436 4.147 1.00 93.44 184 GLN A CA 1
ATOM 1310 C C . GLN A 1 184 ? -13.972 -0.830 3.853 1.00 93.44 184 GLN A C 1
ATOM 1312 O O . GLN A 1 184 ? -13.730 -1.701 3.015 1.00 93.44 184 GLN A O 1
ATOM 1317 N N . CYS A 1 185 ? -13.016 -0.234 4.569 1.00 93.94 185 CYS A N 1
ATOM 1318 C CA . CYS A 1 185 ? -11.575 -0.438 4.396 1.00 93.94 185 CYS A CA 1
ATOM 1319 C C . CYS A 1 185 ? -10.998 -1.607 5.228 1.00 93.94 185 CYS A C 1
ATOM 1321 O O . CYS A 1 185 ? -9.832 -1.971 5.048 1.00 93.94 185 CYS A O 1
ATOM 1323 N N . ALA A 1 186 ? -11.795 -2.217 6.112 1.00 96.31 186 ALA A N 1
ATOM 1324 C CA . ALA A 1 186 ? -11.346 -3.160 7.137 1.00 96.31 186 ALA A CA 1
ATOM 1325 C C . ALA A 1 186 ? -10.462 -4.309 6.617 1.00 96.31 186 ALA A C 1
ATOM 1327 O O . ALA A 1 186 ? -9.418 -4.535 7.232 1.00 96.31 186 ALA A O 1
ATOM 1328 N N . PRO A 1 187 ? -10.756 -4.984 5.479 1.00 96.75 187 PRO A N 1
ATOM 1329 C CA . PRO A 1 187 ? -9.886 -6.053 4.982 1.00 96.75 187 PRO A CA 1
ATOM 1330 C C . PRO A 1 187 ? -8.463 -5.563 4.678 1.00 96.75 187 PRO A C 1
ATOM 1332 O O . PRO A 1 187 ? -7.480 -6.218 5.020 1.00 96.75 187 PRO A O 1
ATOM 1335 N N . ARG A 1 188 ? -8.338 -4.377 4.066 1.00 97.06 188 ARG A N 1
ATOM 1336 C CA . ARG A 1 188 ? -7.045 -3.786 3.695 1.00 97.06 188 ARG A CA 1
ATOM 1337 C C . ARG A 1 188 ? -6.281 -3.299 4.927 1.00 97.06 188 ARG A C 1
ATOM 1339 O O . ARG A 1 188 ? -5.075 -3.527 5.011 1.00 97.06 188 ARG A O 1
ATOM 1346 N N . ILE A 1 189 ? -6.976 -2.678 5.885 1.00 97.06 189 ILE A N 1
ATOM 1347 C CA . ILE A 1 189 ? -6.386 -2.240 7.160 1.00 97.06 189 ILE A CA 1
ATOM 1348 C C . ILE A 1 189 ? -5.869 -3.446 7.946 1.00 97.06 189 ILE A C 1
ATOM 1350 O O . ILE A 1 189 ? -4.711 -3.442 8.357 1.00 97.06 189 ILE A O 1
ATOM 1354 N N . TYR A 1 190 ? -6.694 -4.486 8.107 1.00 98.00 190 TYR A N 1
ATOM 1355 C CA . TYR A 1 190 ? -6.343 -5.688 8.863 1.00 98.00 190 TYR A CA 1
ATOM 1356 C C . TYR A 1 190 ? -5.068 -6.338 8.319 1.00 98.00 190 TYR A C 1
ATOM 1358 O O . TYR A 1 190 ? -4.112 -6.544 9.065 1.00 98.00 190 TYR A O 1
ATOM 1366 N N . VAL A 1 191 ? -4.999 -6.551 6.998 1.00 98.06 191 VAL A N 1
ATOM 1367 C CA . VAL A 1 191 ? -3.795 -7.092 6.353 1.00 98.06 191 VAL A CA 1
ATOM 1368 C C . VAL A 1 191 ? -2.577 -6.210 6.633 1.00 98.06 191 VAL A C 1
ATOM 1370 O O . VAL A 1 191 ? -1.548 -6.717 7.072 1.00 98.06 191 VAL A O 1
ATOM 1373 N N . ARG A 1 192 ? -2.671 -4.891 6.421 1.00 97.44 192 ARG A N 1
ATOM 1374 C CA . ARG A 1 192 ? -1.536 -3.962 6.583 1.00 97.44 192 ARG A CA 1
ATOM 1375 C C . ARG A 1 192 ? -1.049 -3.844 8.033 1.00 97.44 192 ARG A C 1
ATOM 1377 O O . ARG A 1 192 ? 0.153 -3.686 8.237 1.00 97.44 192 ARG A O 1
ATOM 1384 N N . LEU A 1 193 ? -1.937 -3.941 9.024 1.00 97.88 193 LEU A N 1
ATOM 1385 C CA . LEU A 1 193 ? -1.562 -3.989 10.443 1.00 97.88 193 LEU A CA 1
ATOM 1386 C C . LEU A 1 193 ? -0.870 -5.313 10.792 1.00 97.88 193 LEU A C 1
ATOM 1388 O O . LEU A 1 193 ? 0.170 -5.308 11.455 1.00 97.88 193 LEU A O 1
ATOM 1392 N N . ALA A 1 194 ? -1.382 -6.436 10.282 1.00 97.25 194 ALA A N 1
ATOM 1393 C CA . ALA A 1 194 ? -0.807 -7.754 10.529 1.00 97.25 194 ALA A CA 1
ATOM 1394 C C . ALA A 1 194 ? 0.610 -7.910 9.946 1.00 97.25 194 ALA A C 1
ATOM 1396 O O . ALA A 1 194 ? 1.446 -8.597 10.536 1.00 97.25 194 ALA A O 1
ATOM 1397 N N . MET A 1 195 ? 0.926 -7.219 8.841 1.00 97.38 195 MET A N 1
ATOM 1398 C CA . MET A 1 195 ? 2.274 -7.223 8.247 1.00 97.38 195 MET A CA 1
ATOM 1399 C C . MET A 1 195 ? 3.364 -6.730 9.211 1.00 97.38 195 MET A C 1
ATOM 1401 O O . MET A 1 195 ? 4.522 -7.112 9.047 1.00 97.38 195 MET A O 1
ATOM 1405 N N . ALA A 1 196 ? 3.027 -5.928 10.229 1.00 96.38 196 ALA A N 1
ATOM 1406 C CA . ALA A 1 196 ? 3.998 -5.482 11.231 1.00 96.38 196 ALA A CA 1
ATOM 1407 C C . ALA A 1 196 ? 4.590 -6.648 12.044 1.00 96.38 196 ALA A C 1
ATOM 1409 O O . ALA A 1 196 ? 5.716 -6.541 12.516 1.00 96.38 196 ALA A O 1
ATOM 1410 N N . ARG A 1 197 ? 3.858 -7.764 12.187 1.00 94.81 197 ARG A N 1
ATOM 1411 C CA . ARG A 1 197 ? 4.331 -8.965 12.899 1.00 94.81 197 ARG A CA 1
ATOM 1412 C C . ARG A 1 197 ? 5.065 -9.968 12.009 1.00 94.81 197 ARG A C 1
ATOM 1414 O O . ARG A 1 197 ? 5.679 -10.885 12.538 1.00 94.81 197 ARG A O 1
ATOM 1421 N N . ARG A 1 198 ? 4.980 -9.823 10.684 1.00 93.62 198 ARG A N 1
ATOM 1422 C CA . ARG A 1 198 ? 5.626 -10.731 9.728 1.00 93.62 198 ARG A CA 1
ATOM 1423 C C . ARG A 1 198 ? 7.074 -10.317 9.476 1.00 93.62 198 ARG A C 1
ATOM 1425 O O . ARG A 1 198 ? 7.376 -9.113 9.437 1.00 93.62 198 ARG A O 1
ATOM 1432 N N . GLY A 1 199 ? 7.950 -11.300 9.271 1.00 88.00 199 GLY A N 1
ATOM 1433 C CA . GLY A 1 199 ? 9.318 -11.059 8.816 1.00 88.00 199 GLY A CA 1
ATOM 1434 C C . GLY A 1 199 ? 9.331 -10.406 7.424 1.00 88.00 199 GLY A C 1
ATOM 1435 O O . GLY A 1 199 ? 8.355 -10.548 6.685 1.00 88.00 199 GLY A O 1
ATOM 1436 N N . PRO A 1 200 ? 10.390 -9.669 7.034 1.00 84.31 200 PRO A N 1
ATOM 1437 C CA . PRO A 1 200 ? 10.430 -8.949 5.756 1.00 84.31 200 PRO A CA 1
ATOM 1438 C C . PRO A 1 200 ? 10.051 -9.788 4.525 1.00 84.31 200 PRO A C 1
ATOM 1440 O O . PRO A 1 200 ? 9.278 -9.311 3.699 1.00 84.31 200 PRO A O 1
ATOM 1443 N N . SER A 1 201 ? 10.517 -11.037 4.439 1.00 84.25 201 SER A N 1
ATOM 1444 C CA . SER A 1 201 ? 10.243 -11.961 3.327 1.00 84.25 201 SER A CA 1
ATOM 1445 C C . SER A 1 201 ? 8.819 -12.533 3.307 1.00 84.25 201 SER A C 1
ATOM 1447 O O . SER A 1 201 ? 8.356 -12.995 2.271 1.00 84.25 201 SER A O 1
ATOM 1449 N N . GLU A 1 202 ? 8.100 -12.487 4.427 1.00 88.12 202 GLU A N 1
ATOM 1450 C CA . GLU A 1 202 ? 6.741 -13.033 4.576 1.00 88.12 202 GLU A CA 1
ATOM 1451 C C . GLU A 1 202 ? 5.655 -11.970 4.336 1.00 88.12 202 GLU A C 1
ATOM 1453 O O . GLU A 1 202 ? 4.447 -12.238 4.400 1.00 88.12 202 GLU A O 1
ATOM 1458 N N . ARG A 1 203 ? 6.071 -10.718 4.117 1.00 91.44 203 ARG A N 1
ATOM 1459 C CA . ARG A 1 203 ? 5.169 -9.582 3.948 1.00 91.44 203 ARG A CA 1
ATOM 1460 C C . ARG A 1 203 ? 4.646 -9.524 2.522 1.00 91.44 203 ARG A C 1
ATOM 1462 O O . ARG A 1 203 ? 5.335 -9.090 1.608 1.00 91.44 203 ARG A O 1
ATOM 1469 N N . ALA A 1 204 ? 3.361 -9.817 2.359 1.00 89.56 204 ALA A N 1
ATOM 1470 C CA . ALA A 1 204 ? 2.662 -9.574 1.099 1.00 89.56 204 ALA A CA 1
ATOM 1471 C C . ALA A 1 204 ? 2.502 -8.072 0.777 1.00 89.56 204 ALA A C 1
ATOM 1473 O O . ALA A 1 204 ? 2.274 -7.704 -0.375 1.00 89.56 204 ALA A O 1
ATOM 1474 N N . LYS A 1 205 ? 2.584 -7.192 1.788 1.00 91.88 205 LYS A N 1
ATOM 1475 C CA . LYS A 1 205 ? 2.505 -5.728 1.653 1.00 91.88 205 LYS A CA 1
ATOM 1476 C C . LYS A 1 205 ? 3.315 -5.009 2.739 1.00 91.88 205 LYS A C 1
ATOM 1478 O O . LYS A 1 205 ? 3.594 -5.562 3.797 1.00 91.88 205 LYS A O 1
ATOM 1483 N N . THR A 1 206 ? 3.636 -3.734 2.508 1.00 91.19 206 THR A N 1
ATOM 1484 C CA . THR A 1 206 ? 4.268 -2.863 3.515 1.00 91.19 206 THR A CA 1
ATOM 1485 C C . THR A 1 206 ? 3.371 -2.719 4.754 1.00 91.19 206 THR A C 1
ATOM 1487 O O . THR A 1 206 ? 2.183 -2.427 4.565 1.00 91.19 206 THR A O 1
ATOM 1490 N N . PRO A 1 207 ? 3.909 -2.866 5.982 1.00 94.25 207 PRO A N 1
ATOM 1491 C CA . PRO A 1 207 ? 3.184 -2.592 7.219 1.00 94.25 207 PRO A CA 1
ATOM 1492 C C . PRO A 1 207 ? 2.637 -1.166 7.280 1.00 94.25 207 PRO A C 1
ATOM 1494 O O . PRO A 1 207 ? 3.172 -0.263 6.636 1.00 94.25 207 PRO A O 1
ATOM 1497 N N . MET A 1 208 ? 1.578 -0.973 8.065 1.00 94.00 208 MET A N 1
ATOM 1498 C CA . MET A 1 208 ? 1.022 0.347 8.360 1.00 94.00 208 MET A CA 1
ATOM 1499 C C . MET A 1 208 ? 1.128 0.660 9.867 1.00 94.00 208 MET A C 1
ATOM 1501 O O . MET A 1 208 ? 0.676 -0.161 10.669 1.00 94.00 208 MET A O 1
ATOM 1505 N N . PRO A 1 209 ? 1.687 1.825 10.258 1.00 92.62 209 PRO A N 1
ATOM 1506 C CA . PRO A 1 209 ? 2.451 2.748 9.411 1.00 92.62 209 PRO A CA 1
ATOM 1507 C C . PRO A 1 209 ? 3.697 2.080 8.790 1.00 92.62 209 PRO A C 1
ATOM 1509 O O . PRO A 1 209 ? 4.205 1.102 9.346 1.00 92.62 209 PRO A O 1
ATOM 1512 N N . PRO A 1 210 ? 4.199 2.574 7.641 1.00 90.56 210 PRO A N 1
ATOM 1513 C CA . PRO A 1 210 ? 5.454 2.079 7.082 1.00 90.56 210 PRO A CA 1
ATOM 1514 C C . PRO A 1 210 ? 6.621 2.389 8.030 1.00 90.56 210 PRO A C 1
ATOM 1516 O O . PRO A 1 210 ? 6.615 3.413 8.713 1.00 90.56 210 PRO A O 1
ATOM 1519 N N . ALA A 1 211 ? 7.642 1.525 8.039 1.00 88.38 211 ALA A N 1
ATOM 1520 C CA . ALA A 1 211 ? 8.774 1.612 8.968 1.00 88.38 211 ALA A CA 1
ATOM 1521 C C . ALA A 1 211 ? 9.466 2.987 8.963 1.00 88.38 211 ALA A C 1
ATOM 1523 O O . ALA A 1 211 ? 9.800 3.514 10.021 1.00 88.38 211 ALA A O 1
ATOM 1524 N N . SER A 1 212 ? 9.595 3.607 7.787 1.00 82.00 212 SER A N 1
ATOM 1525 C CA . SER A 1 212 ? 10.178 4.943 7.613 1.00 82.00 212 SER A CA 1
ATOM 1526 C C . SER A 1 212 ? 9.414 6.065 8.327 1.00 82.00 212 SER A C 1
ATOM 1528 O O . SER A 1 212 ? 9.991 7.118 8.583 1.00 82.00 212 SER A O 1
ATOM 1530 N N . MET A 1 213 ? 8.138 5.855 8.663 1.00 87.00 213 MET A N 1
ATOM 1531 C CA . MET A 1 213 ? 7.292 6.847 9.330 1.00 87.00 213 MET A CA 1
ATOM 1532 C C . MET A 1 213 ? 7.187 6.640 10.840 1.00 87.00 213 MET A C 1
ATOM 1534 O O . MET A 1 213 ? 6.782 7.565 11.540 1.00 87.00 213 MET A O 1
ATOM 1538 N N . LEU A 1 214 ? 7.575 5.475 11.368 1.00 89.31 214 LEU A N 1
ATOM 1539 C CA . LEU A 1 214 ? 7.488 5.175 12.803 1.00 89.31 214 LEU A CA 1
ATOM 1540 C C . LEU A 1 214 ? 8.247 6.170 13.705 1.00 89.31 214 LEU A C 1
ATOM 1542 O O . LEU A 1 214 ? 7.686 6.537 14.741 1.00 89.31 214 LEU A O 1
ATOM 1546 N N . PRO A 1 215 ? 9.414 6.729 13.314 1.00 87.56 215 PRO A N 1
ATOM 1547 C CA . PRO A 1 215 ? 10.069 7.771 14.105 1.00 87.56 215 PRO A CA 1
ATOM 1548 C C . PRO A 1 215 ? 9.204 9.020 14.327 1.00 87.56 215 PRO A C 1
ATOM 1550 O O . PRO A 1 215 ? 9.281 9.642 15.387 1.00 87.56 215 PRO A O 1
ATOM 1553 N N . ALA A 1 216 ? 8.322 9.371 13.380 1.00 84.31 216 ALA A N 1
ATOM 1554 C CA . ALA A 1 216 ? 7.399 10.499 13.537 1.00 84.31 216 ALA A CA 1
ATOM 1555 C C . ALA A 1 216 ? 6.345 10.255 14.634 1.00 84.31 216 ALA A C 1
ATOM 1557 O O . ALA A 1 216 ? 5.823 11.208 15.214 1.00 84.31 216 ALA A O 1
ATOM 1558 N N . PHE A 1 217 ? 6.087 8.984 14.957 1.00 86.56 217 PHE A N 1
ATOM 1559 C CA . PHE A 1 217 ? 5.239 8.537 16.062 1.00 86.56 217 PHE A CA 1
ATOM 1560 C C . PHE A 1 217 ? 6.043 8.186 17.323 1.00 86.56 217 PHE A C 1
ATOM 1562 O O . PHE A 1 217 ? 5.486 7.627 18.262 1.00 86.56 217 PHE A O 1
ATOM 1569 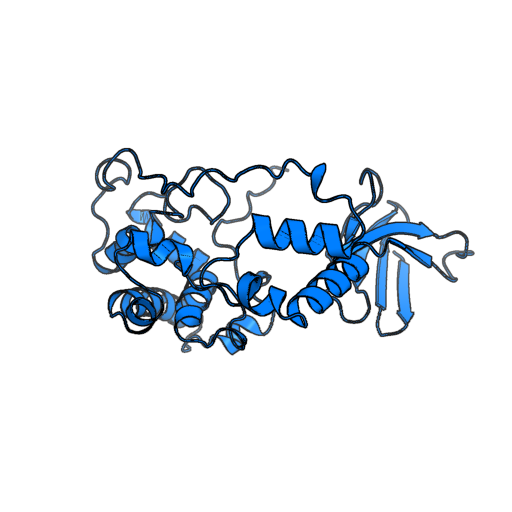N N . ARG A 1 218 ? 7.347 8.508 17.363 1.00 90.81 218 ARG A N 1
ATOM 1570 C CA . ARG A 1 218 ? 8.270 8.123 18.448 1.00 90.81 218 ARG A CA 1
ATOM 1571 C C . ARG A 1 218 ? 8.275 6.611 18.698 1.00 90.81 218 ARG A C 1
ATOM 1573 O O . ARG A 1 218 ? 8.296 6.160 19.839 1.00 90.81 218 ARG A O 1
ATOM 1580 N N . SER A 1 219 ? 8.226 5.844 17.615 1.00 93.88 219 SER A N 1
ATOM 1581 C CA . SER A 1 219 ? 8.228 4.387 17.626 1.00 93.88 219 SER A CA 1
ATOM 1582 C C . SER A 1 219 ? 9.257 3.850 16.629 1.00 93.88 219 SER A C 1
ATOM 1584 O O . SER A 1 219 ? 9.879 4.602 15.875 1.00 93.88 219 SER A O 1
ATOM 1586 N N . ASP A 1 220 ? 9.411 2.536 16.613 1.00 94.38 220 ASP A N 1
ATOM 1587 C CA . ASP A 1 220 ? 10.254 1.778 15.696 1.00 94.38 220 ASP A CA 1
ATOM 1588 C C . ASP A 1 220 ? 9.525 0.476 15.298 1.00 94.38 220 ASP A C 1
ATOM 1590 O O . ASP A 1 220 ? 8.478 0.159 15.877 1.00 94.38 220 ASP A O 1
ATOM 1594 N N . PRO A 1 221 ? 10.007 -0.274 14.287 1.00 93.12 221 PRO A N 1
ATOM 1595 C CA . PRO A 1 221 ? 9.314 -1.471 13.811 1.00 93.12 221 PRO A CA 1
ATOM 1596 C C . PRO A 1 221 ? 9.060 -2.532 14.887 1.00 93.12 221 PRO A C 1
ATOM 1598 O O . PRO A 1 221 ? 8.002 -3.162 14.873 1.00 93.12 221 PRO A O 1
ATOM 1601 N N . GLU A 1 222 ? 9.996 -2.731 15.815 1.00 95.44 222 GLU A N 1
ATOM 1602 C CA . GLU A 1 222 ? 9.877 -3.744 16.862 1.00 95.44 222 GLU A CA 1
ATOM 1603 C C . GLU A 1 222 ? 8.873 -3.303 17.932 1.00 95.44 222 GLU A C 1
ATOM 1605 O O . GLU A 1 222 ? 7.963 -4.063 18.287 1.00 95.44 222 GLU A O 1
ATOM 1610 N N . ALA A 1 223 ? 8.990 -2.056 18.394 1.00 96.88 223 ALA A N 1
ATOM 1611 C CA . ALA A 1 223 ? 8.066 -1.453 19.342 1.00 96.88 223 ALA A CA 1
ATOM 1612 C C . ALA A 1 223 ? 6.635 -1.431 18.785 1.00 96.88 223 ALA A C 1
ATOM 1614 O O . ALA A 1 223 ? 5.696 -1.818 19.482 1.00 96.88 223 ALA A O 1
ATOM 1615 N N . TRP A 1 224 ? 6.456 -1.056 17.513 1.00 96.88 224 TRP A N 1
ATOM 1616 C CA . TRP A 1 224 ? 5.145 -1.036 16.864 1.00 96.88 224 TRP A CA 1
ATOM 1617 C C . TRP A 1 224 ? 4.525 -2.431 16.762 1.00 96.88 224 TRP A C 1
ATOM 1619 O O . TRP A 1 224 ? 3.355 -2.619 17.114 1.00 96.88 224 TRP A O 1
ATOM 1629 N N . ALA A 1 225 ? 5.306 -3.432 16.342 1.00 97.00 225 ALA A N 1
ATOM 1630 C CA . ALA A 1 225 ? 4.842 -4.812 16.216 1.00 97.00 225 ALA A CA 1
ATOM 1631 C C . ALA A 1 225 ? 4.291 -5.365 17.543 1.00 97.00 225 ALA A C 1
ATOM 1633 O O . ALA A 1 225 ? 3.255 -6.044 17.547 1.00 97.00 225 ALA A O 1
ATOM 1634 N N . LYS A 1 226 ? 4.938 -5.022 18.663 1.00 97.50 226 LYS A N 1
ATOM 1635 C CA . LYS A 1 226 ? 4.565 -5.448 20.022 1.00 97.50 226 LYS A CA 1
ATOM 1636 C C . LYS A 1 226 ? 3.590 -4.495 20.731 1.00 97.50 226 LYS A C 1
ATOM 1638 O O . LYS A 1 226 ? 3.163 -4.795 21.842 1.00 97.50 226 LYS A O 1
ATOM 1643 N N . SER A 1 227 ? 3.234 -3.365 20.120 1.00 97.31 227 SER A N 1
ATOM 1644 C CA . SER A 1 227 ? 2.443 -2.329 20.790 1.00 97.31 227 SER A CA 1
ATOM 1645 C C . SER A 1 227 ? 0.987 -2.745 21.028 1.00 97.31 227 SER A C 1
ATOM 1647 O O . SER A 1 227 ? 0.350 -3.397 20.192 1.00 97.31 227 SER A O 1
ATOM 1649 N N . GLY A 1 228 ? 0.444 -2.304 22.168 1.00 97.19 228 GLY A N 1
ATOM 1650 C CA . GLY A 1 228 ? -0.981 -2.425 22.479 1.00 97.19 228 GLY A CA 1
ATOM 1651 C C . GLY A 1 228 ? -1.857 -1.620 21.517 1.00 97.19 228 GLY A C 1
ATOM 1652 O O . GLY A 1 228 ? -2.915 -2.096 21.120 1.00 97.19 228 GLY A O 1
ATOM 1653 N N . ASP A 1 229 ? -1.378 -0.461 21.061 1.00 95.69 229 ASP A N 1
ATOM 1654 C CA . ASP A 1 229 ? -2.086 0.393 20.103 1.00 95.69 229 ASP A CA 1
ATOM 1655 C C . ASP A 1 229 ? -2.340 -0.320 18.771 1.00 95.69 229 ASP A C 1
ATOM 1657 O O . ASP A 1 229 ? -3.476 -0.358 18.293 1.00 95.69 229 ASP A O 1
ATOM 1661 N N . ARG A 1 230 ? -1.313 -0.957 18.190 1.00 97.62 230 ARG A N 1
ATOM 1662 C CA . ARG A 1 230 ? -1.472 -1.760 16.969 1.00 97.62 230 ARG A CA 1
ATOM 1663 C C . ARG A 1 230 ? -2.477 -2.889 17.181 1.00 97.62 230 ARG A C 1
ATOM 1665 O O . ARG A 1 230 ? -3.323 -3.125 16.320 1.00 97.62 230 ARG A O 1
ATOM 1672 N N . ALA A 1 231 ? -2.372 -3.599 18.307 1.00 97.50 231 ALA A N 1
ATOM 1673 C CA . ALA A 1 231 ? -3.272 -4.701 18.629 1.00 97.50 231 ALA A CA 1
ATOM 1674 C C . ALA A 1 231 ? -4.727 -4.225 18.784 1.00 97.50 231 ALA A C 1
ATOM 1676 O O . ALA A 1 231 ? -5.632 -4.886 18.281 1.00 97.50 231 ALA A O 1
ATOM 1677 N N . ALA A 1 232 ? -4.950 -3.063 19.402 1.00 96.94 232 ALA A N 1
ATOM 1678 C CA . ALA A 1 232 ? -6.271 -2.461 19.551 1.00 96.94 232 ALA A CA 1
ATOM 1679 C C . ALA A 1 232 ? -6.877 -2.059 18.196 1.00 96.94 232 ALA A C 1
ATOM 1681 O O . ALA A 1 232 ? -8.026 -2.400 17.917 1.00 96.94 232 ALA A O 1
ATOM 1682 N N . LEU A 1 233 ? -6.098 -1.411 17.320 1.00 97.50 233 LEU A N 1
ATOM 1683 C CA . LEU A 1 233 ? -6.536 -1.076 15.958 1.00 97.50 233 LEU A CA 1
ATOM 1684 C C . LEU A 1 233 ? -6.923 -2.325 15.160 1.00 97.50 233 LEU A C 1
ATOM 1686 O O . LEU A 1 233 ? -7.957 -2.347 14.493 1.00 97.50 233 LEU A O 1
ATOM 1690 N N . GLU A 1 234 ? -6.100 -3.371 15.243 1.00 97.81 234 GLU A N 1
ATOM 1691 C CA . GLU A 1 234 ? -6.344 -4.639 14.558 1.00 97.81 234 GLU A CA 1
ATOM 1692 C C . GLU A 1 234 ? -7.589 -5.344 15.100 1.00 97.81 234 GLU A C 1
ATOM 1694 O O . GLU A 1 234 ? -8.384 -5.852 14.313 1.00 97.81 234 GLU A O 1
ATOM 1699 N N . ALA A 1 235 ? -7.807 -5.320 16.417 1.00 97.31 235 ALA A N 1
ATOM 1700 C CA . ALA A 1 235 ? -8.987 -5.902 17.045 1.00 97.31 235 ALA A CA 1
ATOM 1701 C C . ALA A 1 235 ? -10.289 -5.231 16.577 1.00 97.31 235 ALA A C 1
ATOM 1703 O O . ALA A 1 235 ? -11.269 -5.931 16.319 1.00 97.31 235 ALA A O 1
ATOM 1704 N N . VAL A 1 236 ? -10.299 -3.903 16.397 1.00 97.06 236 VAL A N 1
ATOM 1705 C CA . VAL A 1 236 ? -11.474 -3.173 15.885 1.00 97.06 236 VAL A CA 1
ATOM 1706 C C . VAL A 1 236 ? -11.854 -3.656 14.485 1.00 97.06 236 VAL A C 1
ATOM 1708 O O . VAL A 1 236 ? -13.001 -4.043 14.254 1.00 97.06 236 VAL A O 1
ATOM 1711 N N . VAL A 1 237 ? -10.904 -3.685 13.544 1.00 97.69 237 VAL A N 1
ATOM 1712 C CA . VAL A 1 237 ? -11.204 -4.156 12.179 1.00 97.69 237 VAL A CA 1
ATOM 1713 C C . VAL A 1 237 ? -11.458 -5.662 12.135 1.00 97.69 237 VAL A C 1
ATOM 1715 O O . VAL A 1 237 ? -12.279 -6.112 11.339 1.00 97.69 237 VAL A O 1
ATOM 1718 N N . ALA A 1 238 ? -10.839 -6.447 13.020 1.00 97.88 238 ALA A N 1
ATOM 1719 C CA . ALA A 1 238 ? -11.105 -7.875 13.111 1.00 97.88 238 ALA A CA 1
ATOM 1720 C C . ALA A 1 238 ? -12.539 -8.169 13.572 1.00 97.88 238 ALA A C 1
ATOM 1722 O O . ALA A 1 238 ? -13.213 -9.024 12.997 1.00 97.88 238 ALA A O 1
ATOM 1723 N N . ALA A 1 239 ? -13.036 -7.425 14.565 1.00 97.31 239 ALA A N 1
ATOM 1724 C CA . ALA A 1 239 ? -14.414 -7.526 15.033 1.00 97.31 239 ALA A CA 1
ATOM 1725 C C . ALA A 1 239 ? -15.418 -7.174 13.923 1.00 97.31 239 ALA A C 1
ATOM 1727 O O . ALA A 1 239 ? -16.418 -7.871 13.752 1.00 97.31 239 ALA A O 1
ATOM 1728 N N . GLN A 1 240 ? -15.123 -6.150 13.116 1.00 96.31 240 GLN A N 1
ATOM 1729 C CA . GLN A 1 240 ? -15.946 -5.788 11.958 1.00 96.31 240 GLN A CA 1
ATOM 1730 C C . GLN A 1 240 ? -15.989 -6.918 10.918 1.00 96.31 240 GLN A C 1
ATOM 1732 O O . GLN A 1 240 ? -17.074 -7.355 10.538 1.00 96.31 240 GLN A O 1
ATOM 1737 N N . LEU A 1 241 ? -14.835 -7.462 10.520 1.00 97.62 241 LEU A N 1
ATOM 1738 C CA . LEU A 1 241 ? -14.763 -8.573 9.559 1.00 97.62 241 LEU A CA 1
ATOM 1739 C C . LEU A 1 241 ? -15.473 -9.837 10.062 1.00 97.62 241 LEU A C 1
ATOM 1741 O O . LEU A 1 241 ? -16.135 -10.543 9.296 1.00 97.62 241 LEU A O 1
ATOM 1745 N N . ARG A 1 242 ? -15.383 -10.104 11.365 1.00 97.75 242 ARG A N 1
ATOM 1746 C CA . ARG A 1 242 ? -16.097 -11.207 12.007 1.00 97.75 242 ARG A CA 1
ATOM 1747 C C . ARG A 1 242 ? -17.602 -10.993 12.011 1.00 97.75 242 ARG A C 1
ATOM 1749 O O . ARG A 1 242 ? -18.334 -11.938 11.749 1.00 97.75 242 ARG A O 1
ATOM 1756 N N . SER A 1 243 ? -18.068 -9.768 12.255 1.00 96.62 243 SER A N 1
ATOM 1757 C CA . SER A 1 243 ? -19.498 -9.444 12.178 1.00 96.62 243 SER A CA 1
ATOM 1758 C C . SER A 1 243 ? -20.070 -9.631 10.765 1.00 96.62 243 SER A C 1
ATOM 1760 O O . SER A 1 243 ? -21.230 -10.006 10.630 1.00 96.62 243 SER A O 1
ATOM 1762 N N . GLU A 1 244 ? -19.253 -9.435 9.721 1.00 93.81 244 GLU A N 1
ATOM 1763 C CA . GLU A 1 244 ? -19.649 -9.633 8.318 1.00 93.81 244 GLU A CA 1
ATOM 1764 C C . GLU A 1 244 ? -19.675 -11.118 7.914 1.00 93.81 244 GLU A C 1
ATOM 1766 O O . GLU A 1 244 ? -20.540 -11.541 7.152 1.00 93.81 244 GLU A O 1
ATOM 1771 N N . SER A 1 245 ? -18.713 -11.913 8.393 1.00 93.56 245 SER A N 1
ATOM 1772 C CA . SER A 1 245 ? -18.463 -13.275 7.889 1.00 93.56 245 SER A CA 1
ATOM 1773 C C . SER A 1 245 ? -18.815 -14.408 8.859 1.00 93.56 245 SER A C 1
ATOM 1775 O O . SER A 1 245 ? -18.784 -15.578 8.468 1.00 93.56 245 SER A O 1
ATOM 1777 N N . GLY A 1 246 ? -19.083 -14.085 10.127 1.00 95.12 246 GLY A N 1
ATOM 1778 C CA . GLY A 1 246 ? -19.261 -15.040 11.223 1.00 95.12 246 GLY A CA 1
ATOM 1779 C C . GLY A 1 246 ? -17.982 -15.768 11.655 1.00 95.12 246 GLY A C 1
ATOM 1780 O O . GLY A 1 246 ? -18.051 -16.658 12.500 1.00 95.12 246 GLY A O 1
ATOM 1781 N N . ARG A 1 247 ? -16.817 -15.433 11.085 1.00 94.00 247 ARG A N 1
ATOM 1782 C CA . ARG A 1 247 ? -15.543 -16.135 11.308 1.00 94.00 247 ARG A CA 1
ATOM 1783 C C . ARG A 1 247 ? -14.435 -15.170 11.700 1.00 94.00 247 ARG A C 1
ATOM 1785 O O . ARG A 1 247 ? -14.473 -13.995 11.349 1.00 94.00 247 ARG A O 1
ATOM 1792 N N . GLU A 1 248 ? -13.440 -15.678 12.421 1.00 95.62 248 GLU A N 1
ATOM 1793 C CA . GLU A 1 248 ? -12.210 -14.921 12.652 1.00 95.62 248 GLU A CA 1
ATOM 1794 C C . GLU A 1 248 ? -11.533 -14.608 11.314 1.00 95.62 248 GLU A C 1
ATOM 1796 O O . GLU A 1 248 ? -11.401 -15.513 10.481 1.00 95.62 248 GLU A O 1
ATOM 1801 N N . PRO A 1 249 ? -11.121 -13.353 11.073 1.00 96.50 249 PRO A N 1
ATOM 1802 C CA . PRO A 1 249 ? -10.365 -13.031 9.881 1.00 96.50 249 PRO A CA 1
ATOM 1803 C C . PRO A 1 249 ? -8.983 -13.676 9.956 1.00 96.50 249 PRO A C 1
ATOM 1805 O O . PRO A 1 249 ? -8.293 -13.596 10.968 1.00 96.50 249 PRO A O 1
ATOM 1808 N N . ASP A 1 250 ? -8.578 -14.276 8.845 1.00 94.94 250 ASP A N 1
ATOM 1809 C CA . ASP A 1 250 ? -7.249 -14.834 8.644 1.00 94.94 250 ASP A CA 1
ATOM 1810 C C . ASP A 1 250 ? -6.578 -14.120 7.465 1.00 94.94 250 ASP A C 1
ATOM 1812 O O . ASP A 1 250 ? -7.195 -13.883 6.422 1.00 94.94 250 ASP A O 1
ATOM 1816 N N . VAL A 1 251 ? -5.312 -13.746 7.644 1.00 95.62 251 VAL A N 1
ATOM 1817 C CA . VAL A 1 251 ? -4.571 -12.939 6.666 1.00 95.62 251 VAL A CA 1
ATOM 1818 C C . VAL A 1 251 ? -4.347 -13.713 5.374 1.00 95.62 251 VAL A C 1
ATOM 1820 O O . VAL A 1 251 ? -4.506 -13.138 4.299 1.00 95.62 251 VAL A O 1
ATOM 1823 N N . ASP A 1 252 ? -4.006 -14.998 5.458 1.00 94.25 252 ASP A N 1
ATOM 1824 C CA . ASP A 1 252 ? -3.692 -15.790 4.267 1.00 94.25 252 ASP A CA 1
ATOM 1825 C C . ASP A 1 252 ? -4.964 -16.088 3.462 1.00 94.25 252 ASP A C 1
ATOM 1827 O O . ASP A 1 252 ? -4.976 -15.948 2.239 1.00 94.25 252 ASP A O 1
ATOM 1831 N N . SER A 1 253 ? -6.079 -16.345 4.148 1.00 94.06 253 SER A N 1
ATOM 1832 C CA . SER A 1 253 ? -7.408 -16.464 3.540 1.00 94.06 253 SER A CA 1
ATOM 1833 C C . SER A 1 253 ? -7.850 -15.180 2.831 1.00 94.06 253 SER A C 1
ATOM 1835 O O . SER A 1 253 ? -8.359 -15.237 1.712 1.00 94.06 253 SER A O 1
ATOM 1837 N N . LEU A 1 254 ? -7.635 -14.008 3.445 1.00 94.19 254 LEU A N 1
ATOM 1838 C CA . LEU A 1 254 ? -7.916 -12.712 2.811 1.00 94.19 254 LEU A CA 1
ATOM 1839 C C . LEU A 1 254 ? -7.037 -12.475 1.575 1.00 94.19 254 LEU A C 1
ATOM 1841 O O . LEU A 1 254 ? -7.473 -11.845 0.613 1.00 94.19 254 LEU A O 1
ATOM 1845 N N . LEU A 1 255 ? -5.803 -12.978 1.588 1.00 93.62 255 LEU A N 1
ATOM 1846 C CA . LEU A 1 255 ? -4.831 -12.793 0.514 1.00 93.62 255 LEU A CA 1
ATOM 1847 C C . LEU A 1 255 ? -4.886 -13.860 -0.586 1.00 93.62 255 LEU A C 1
ATOM 1849 O O . LEU A 1 255 ? -4.189 -13.699 -1.586 1.00 93.62 255 LEU A O 1
ATOM 1853 N N . ALA A 1 256 ? -5.736 -14.884 -0.472 1.00 91.31 256 ALA A N 1
ATOM 1854 C CA . ALA A 1 256 ? -5.836 -15.963 -1.459 1.00 91.31 256 ALA A CA 1
ATOM 1855 C C . ALA A 1 256 ? -6.143 -15.465 -2.890 1.00 91.31 256 ALA A C 1
ATOM 1857 O O . ALA A 1 256 ? -5.651 -16.031 -3.863 1.00 91.31 256 ALA A O 1
ATOM 1858 N N . GLY A 1 257 ? -6.924 -14.385 -3.028 1.00 82.44 257 GLY A N 1
ATOM 1859 C CA . GLY A 1 257 ? -7.216 -13.721 -4.310 1.00 82.44 257 GLY A CA 1
ATOM 1860 C C . GLY A 1 257 ? -6.271 -12.565 -4.668 1.00 82.44 257 GLY A C 1
ATOM 1861 O O . GLY A 1 257 ? -6.494 -11.874 -5.661 1.00 82.44 257 GLY A O 1
ATOM 1862 N N . GLY A 1 258 ? -5.241 -12.327 -3.855 1.00 88.00 258 GLY A N 1
ATOM 1863 C CA . GLY A 1 258 ? -4.361 -11.165 -3.930 1.00 88.00 258 GLY A CA 1
ATOM 1864 C C . GLY A 1 258 ? -4.918 -9.928 -3.215 1.00 88.00 258 GLY A C 1
ATOM 1865 O O . GLY A 1 258 ? -6.122 -9.692 -3.153 1.00 88.00 258 GLY A O 1
ATOM 1866 N N . TYR A 1 259 ? -4.018 -9.086 -2.695 1.00 90.00 259 TYR A N 1
ATOM 1867 C CA . TYR A 1 259 ? -4.388 -7.880 -1.938 1.00 90.00 259 TYR A CA 1
ATOM 1868 C C . TYR A 1 259 ? -5.283 -6.913 -2.726 1.00 90.00 259 TYR A C 1
ATOM 1870 O O . TYR A 1 259 ? -6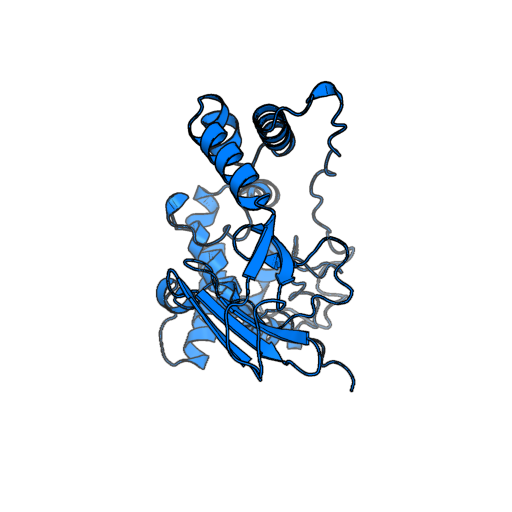.167 -6.281 -2.153 1.00 90.00 259 TYR A O 1
ATOM 1878 N N . GLU A 1 260 ? -5.066 -6.779 -4.037 1.00 89.31 260 GLU A N 1
ATOM 1879 C CA . GLU A 1 260 ? -5.830 -5.827 -4.853 1.00 89.31 260 GLU A CA 1
ATOM 1880 C C . GLU A 1 260 ? -7.284 -6.266 -5.079 1.00 89.31 260 GLU A C 1
ATOM 1882 O O . GLU A 1 260 ? -8.134 -5.417 -5.339 1.00 89.31 260 GLU A O 1
ATO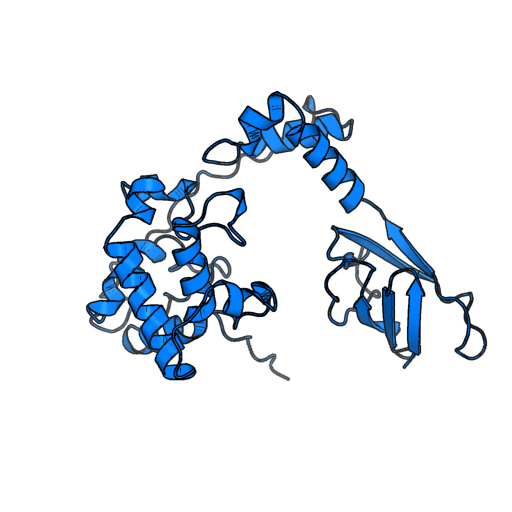M 1887 N N . ALA A 1 261 ? -7.593 -7.557 -4.898 1.00 88.94 261 ALA A N 1
ATOM 1888 C CA . ALA A 1 261 ? -8.960 -8.074 -4.936 1.00 88.94 261 ALA A CA 1
ATOM 1889 C C . ALA A 1 261 ? -9.762 -7.736 -3.665 1.00 88.94 261 ALA A C 1
ATOM 1891 O O . ALA A 1 261 ? -10.988 -7.853 -3.657 1.00 88.94 261 ALA A O 1
ATOM 1892 N N . LEU A 1 262 ? -9.097 -7.292 -2.589 1.00 91.75 262 LEU A N 1
ATOM 1893 C CA . LEU A 1 262 ? -9.778 -6.828 -1.383 1.00 91.75 262 LEU A CA 1
ATOM 1894 C C . LEU A 1 262 ? -10.598 -5.572 -1.679 1.00 91.75 262 LEU A C 1
ATOM 1896 O O . LEU A 1 262 ? -10.112 -4.641 -2.337 1.00 91.75 262 LEU A O 1
ATOM 1900 N N . ARG A 1 263 ? -11.801 -5.515 -1.091 1.00 91.44 263 ARG A N 1
ATOM 1901 C CA . ARG A 1 263 ? -12.731 -4.379 -1.170 1.00 91.44 263 ARG A CA 1
ATOM 1902 C C . ARG A 1 263 ? -11.985 -3.038 -0.999 1.00 91.44 263 ARG A C 1
ATOM 1904 O O . ARG A 1 263 ? -11.228 -2.889 -0.034 1.00 91.44 263 ARG A O 1
ATOM 1911 N N . PRO A 1 264 ? -12.140 -2.075 -1.930 1.00 88.06 264 PRO A N 1
ATOM 1912 C CA . PRO A 1 264 ? -11.437 -0.797 -1.868 1.00 88.06 264 PRO A CA 1
ATOM 1913 C C . PRO A 1 264 ? -11.962 0.076 -0.722 1.00 88.06 264 PRO A C 1
ATOM 1915 O O . PRO A 1 264 ? -13.142 0.031 -0.383 1.00 88.06 264 PRO A O 1
ATOM 1918 N N . CYS A 1 265 ? -11.082 0.893 -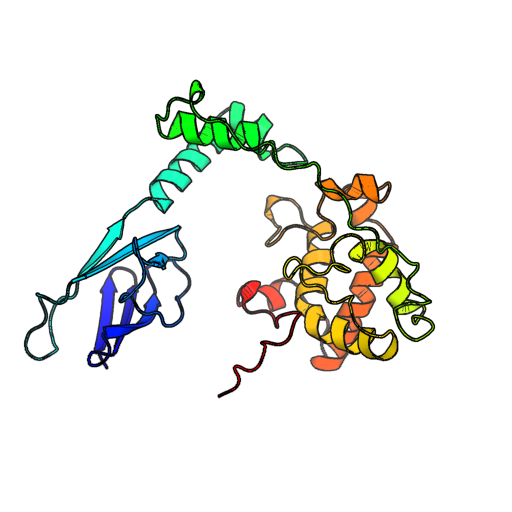0.138 1.00 88.44 265 CYS A N 1
ATOM 1919 C CA . CYS A 1 265 ? -11.416 1.752 1.006 1.00 88.44 265 CYS A CA 1
ATOM 1920 C C . CYS A 1 265 ? -12.335 2.922 0.634 1.00 88.44 265 CYS A C 1
ATOM 1922 O O . CYS A 1 265 ? -13.189 3.320 1.423 1.00 88.44 265 CYS A O 1
ATOM 1924 N N . LEU A 1 266 ? -12.165 3.457 -0.575 1.00 83.31 266 LEU A N 1
ATOM 1925 C CA . LEU A 1 266 ? -13.050 4.458 -1.155 1.00 83.31 266 LEU A CA 1
ATOM 1926 C C . LEU A 1 266 ? -13.986 3.734 -2.125 1.00 83.31 266 LEU A C 1
ATOM 1928 O O . LEU A 1 266 ? -13.538 2.883 -2.897 1.00 83.31 266 LEU A O 1
ATOM 1932 N N . ALA A 1 267 ? -15.285 4.025 -2.047 1.00 70.06 267 ALA A N 1
ATOM 1933 C CA . ALA A 1 267 ? -16.235 3.496 -3.017 1.00 70.06 267 ALA A CA 1
ATOM 1934 C C . ALA A 1 267 ? -15.855 4.016 -4.416 1.00 70.06 267 ALA A C 1
ATOM 1936 O O . ALA A 1 267 ? -15.437 5.174 -4.519 1.00 70.06 267 ALA A O 1
ATOM 1937 N N . PRO A 1 268 ? -15.981 3.203 -5.482 1.00 59.22 268 PRO A N 1
ATOM 1938 C CA . PRO A 1 268 ? -15.817 3.714 -6.833 1.00 59.22 268 PRO A CA 1
ATOM 1939 C C . PRO A 1 268 ? -16.798 4.870 -7.028 1.00 59.22 268 PRO A C 1
ATOM 1941 O O . PRO A 1 268 ? -17.980 4.734 -6.700 1.00 59.22 268 PRO A O 1
ATOM 1944 N N . VAL A 1 269 ? -16.314 6.004 -7.536 1.00 51.34 269 VAL A N 1
ATOM 1945 C CA . VAL A 1 269 ? -17.205 7.065 -8.006 1.00 51.34 269 VAL A CA 1
ATOM 1946 C C . VAL A 1 269 ? -18.056 6.418 -9.091 1.00 51.34 269 VAL A C 1
ATOM 1948 O O . VAL A 1 269 ? -17.509 5.925 -10.076 1.00 51.34 269 VAL A O 1
ATOM 1951 N N . ALA A 1 270 ? -19.367 6.320 -8.873 1.00 42.25 270 ALA A N 1
ATOM 1952 C CA . ALA A 1 270 ? -20.257 5.855 -9.922 1.00 42.25 270 ALA A CA 1
ATOM 1953 C C . ALA A 1 270 ? -20.068 6.816 -11.098 1.00 42.25 270 ALA A C 1
ATOM 1955 O O . ALA A 1 270 ? -20.334 8.009 -10.953 1.00 42.25 270 ALA A O 1
ATOM 1956 N N . GLU A 1 271 ? -19.539 6.322 -12.220 1.00 32.97 271 GLU A N 1
ATOM 1957 C CA . GLU A 1 271 ? -19.496 7.100 -13.452 1.00 32.97 271 GLU A CA 1
ATOM 1958 C C . GLU A 1 271 ? -20.931 7.538 -13.735 1.00 32.97 271 GLU A C 1
ATOM 1960 O O . GLU A 1 271 ? -21.826 6.706 -13.919 1.00 32.97 271 GLU A O 1
ATOM 1965 N N . ALA A 1 272 ? -21.163 8.850 -13.666 1.00 32.78 272 ALA A N 1
ATOM 1966 C CA . ALA A 1 272 ? -22.393 9.439 -14.148 1.00 32.78 272 ALA A CA 1
ATOM 1967 C C . ALA A 1 272 ? -22.531 9.006 -15.612 1.00 32.78 272 ALA A C 1
ATOM 1969 O O . ALA A 1 272 ? -21.674 9.324 -16.436 1.00 32.78 272 ALA A O 1
ATOM 1970 N N . ARG A 1 273 ? -23.547 8.182 -15.872 1.00 33.03 273 ARG A N 1
ATOM 1971 C CA . ARG A 1 273 ? -23.944 7.778 -17.218 1.00 33.03 273 ARG A CA 1
ATOM 1972 C C . ARG A 1 273 ? -24.393 8.981 -18.031 1.00 33.03 273 ARG A C 1
ATOM 1974 O O . ARG A 1 273 ? -25.043 9.867 -17.432 1.00 33.03 273 ARG A O 1
#

Foldseek 3Di:
DAWDADPQGWIWDADPVQRKTQWTDDRPFDIDGIDHQVPPVPADQGRLRKGFNDWACVQDDPRDGDIDTDIHPPSVLLVVLLVVLCPDPNNCVQPVDLDHPVLSSVLSSCVSVVHDSVPDPDPDPDDDFQPDPPDDCDPQQAHDADPLCVLCCLQPCSFQCDPDPPPPVLVNHHNVCSLVLCLLCLLVLLLQLQQLQDDPVRRLDAHGVHQVCQVVSVGGSVCSNPDPSSVSSNVSSQVSVCVVPVDGDDNVVSCVVHSVPRRDSDDPPPPDD

Sequence (273 aa):
MADCKGEGGASLRLDRQTGRVERLSLAGEPPLPGFSLRGAQGGVRVAGGNVLEAVDVRGLRDGAGPLRLRLRADGQVAEAALLGIAASPQGESLLDAPAIAGSGLIRAVLAQLGEPVAAARLPVPAAPRLERPASPPGAAMGGPVRPDLAGFYAWCAACHLSAESFPPNFLQVPAAELEARIRQCAPRIYVRLAMARRGPSERAKTPMPPASMLPAFRSDPEAWAKSGDRAALEAVVAAQLRSESGREPDVDSLLAGGYEALRPCLAPVAEAR

pLDDT: mean 82.12, std 14.11, range [32.78, 98.06]

Secondary structure (DSSP, 8-state):
-EEEE-GGG-EEEE-TTT-EEEEEE-TTSPPEEEEESTT-TT-EE-TTS-EEEEEE-TT-BTTBS--EEEEE-HHHHHHHHHHHHHTSHHHHHHHSSSS--HHHHHHHHHHHTT--GGG-----PPP------SS-HHHHTTSPPPGGGHHHHHHHHHHHSSSSTTTT-TT-S-TTTHHHHHHHHHHHHHHHHHGGGS-GGG-SS--SS-GGGGGGGT--HHHHHH-HHHHHHHHHHHHHHHHHHSS---HHHHHTT-GGGS--SSPP-----